Protein AF-A0A2V5R3P0-F1 (afdb_monomer_lite)

Sequence (197 aa):
VFMGMGEPLANLKNVLRAIRIINASWGLGIGARHITISTSGLAPQIRELANEPTQFRLALSLHGATDEVRSRIMPVNRKYPLKVLLEACDYYVAKKGRLTFEYILIAGVNDTDEQARELAKIARRLSAKINLIPYNTVEGLEWSRPTRARQEKFQSILRKHGVIATLRREKGHDIAAACGQLRLQTKLAEGKVGLSV

Structure (mmCIF, N/CA/C/O backbone):
data_AF-A0A2V5R3P0-F1
#
_entry.id   AF-A0A2V5R3P0-F1
#
loop_
_atom_site.group_PDB
_atom_site.id
_atom_site.type_symbol
_atom_site.label_atom_id
_atom_site.label_alt_id
_atom_site.label_comp_id
_atom_site.label_asym_id
_atom_site.label_entity_id
_atom_site.label_seq_id
_atom_site.pdbx_PDB_ins_code
_atom_site.Cartn_x
_atom_site.Cartn_y
_atom_site.Cartn_z
_atom_site.occupancy
_atom_site.B_iso_or_equiv
_atom_site.auth_seq_id
_atom_site.auth_comp_id
_atom_site.auth_asym_id
_atom_site.auth_atom_id
_atom_site.pdbx_PDB_model_num
ATOM 1 N N . VAL A 1 1 ? 14.350 -0.653 -1.149 1.00 84.88 1 VAL A N 1
ATOM 2 C CA . VAL A 1 1 ? 12.936 -0.193 -1.178 1.00 84.88 1 VAL A CA 1
ATOM 3 C C . VAL A 1 1 ? 12.924 1.319 -1.355 1.00 84.88 1 VAL A C 1
ATOM 5 O O . VAL A 1 1 ? 13.800 1.966 -0.800 1.00 84.88 1 VAL A O 1
ATOM 8 N N . PHE A 1 2 ? 11.990 1.883 -2.121 1.00 91.56 2 PHE A N 1
ATOM 9 C CA . PHE A 1 2 ? 11.843 3.337 -2.296 1.00 91.56 2 PHE A CA 1
ATOM 10 C C . PHE A 1 2 ? 10.764 3.850 -1.337 1.00 91.56 2 PHE A C 1
ATOM 12 O O . PHE A 1 2 ? 9.602 3.965 -1.713 1.00 91.56 2 PHE A O 1
ATOM 19 N N . MET A 1 3 ? 11.153 4.060 -0.076 1.00 86.06 3 MET A N 1
ATOM 20 C CA . MET A 1 3 ? 10.290 4.478 1.048 1.00 86.06 3 MET A CA 1
ATOM 21 C C . MET A 1 3 ? 10.925 5.618 1.873 1.00 86.06 3 MET A C 1
ATOM 23 O O . MET A 1 3 ? 10.613 5.788 3.049 1.00 86.06 3 MET A O 1
ATOM 27 N N . GLY A 1 4 ? 11.878 6.341 1.273 1.00 82.31 4 GLY A N 1
ATOM 28 C CA . GLY A 1 4 ? 12.524 7.508 1.877 1.00 82.31 4 GLY A CA 1
ATOM 29 C C . GLY A 1 4 ? 11.670 8.771 1.741 1.00 82.31 4 GLY A C 1
ATOM 30 O O . GLY A 1 4 ? 10.444 8.710 1.729 1.00 82.31 4 GLY A O 1
ATOM 31 N N . MET A 1 5 ? 12.320 9.926 1.616 1.00 83.19 5 MET A N 1
ATOM 32 C CA . MET A 1 5 ? 11.625 11.200 1.421 1.00 83.19 5 MET A CA 1
ATOM 33 C C . MET A 1 5 ? 11.048 11.333 0.005 1.00 83.19 5 MET A C 1
ATOM 35 O O . MET A 1 5 ? 11.684 10.959 -0.981 1.00 83.19 5 MET A O 1
ATOM 39 N N . GLY A 1 6 ? 9.865 11.945 -0.081 1.00 88.81 6 GLY A N 1
ATOM 40 C CA . GLY A 1 6 ? 9.191 12.262 -1.340 1.00 88.81 6 GLY A CA 1
ATOM 41 C C . GLY A 1 6 ? 8.240 11.173 -1.838 1.00 88.81 6 GLY A C 1
ATOM 42 O O . GLY A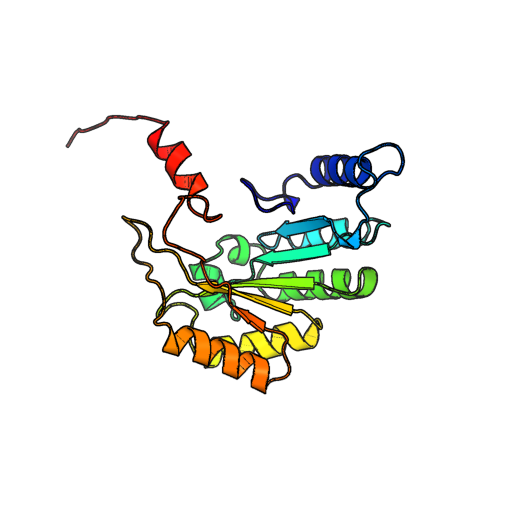 1 6 ? 8.118 10.099 -1.259 1.00 88.81 6 GLY A O 1
ATOM 43 N N . GLU A 1 7 ? 7.535 11.487 -2.924 1.00 95.38 7 GLU A N 1
ATOM 44 C CA . GLU A 1 7 ? 6.638 10.569 -3.629 1.00 95.38 7 GLU A CA 1
ATOM 45 C C . GLU A 1 7 ? 7.359 10.011 -4.868 1.00 95.38 7 GLU A C 1
ATOM 47 O O . GLU A 1 7 ? 7.522 10.750 -5.845 1.00 95.38 7 GLU A O 1
ATOM 52 N N . PRO A 1 8 ? 7.793 8.733 -4.872 1.00 96.31 8 PRO A N 1
ATOM 53 C CA . PRO A 1 8 ? 8.561 8.168 -5.980 1.00 96.31 8 PRO A CA 1
ATOM 54 C C . PRO A 1 8 ? 7.858 8.286 -7.334 1.00 96.31 8 PRO A C 1
ATOM 56 O O . PRO A 1 8 ? 8.505 8.593 -8.335 1.00 96.31 8 PRO A O 1
ATOM 59 N N . LEU A 1 9 ? 6.535 8.101 -7.384 1.00 96.94 9 LEU A N 1
ATOM 60 C CA . LEU A 1 9 ? 5.808 8.150 -8.652 1.00 96.94 9 LEU A CA 1
ATOM 61 C C . LEU A 1 9 ? 5.669 9.567 -9.214 1.00 96.94 9 LEU A C 1
ATOM 63 O O . LEU A 1 9 ? 5.540 9.719 -10.423 1.00 96.94 9 LEU A O 1
ATOM 67 N N . ALA A 1 10 ? 5.782 10.612 -8.393 1.00 96.25 10 ALA A N 1
ATOM 68 C CA . ALA A 1 10 ? 5.842 11.986 -8.894 1.00 96.25 10 ALA A CA 1
ATOM 69 C C . ALA A 1 10 ? 7.134 12.246 -9.693 1.00 96.25 10 ALA A C 1
ATOM 71 O O . ALA A 1 10 ? 7.190 13.177 -10.490 1.00 96.25 10 ALA A O 1
ATOM 72 N N . ASN A 1 11 ? 8.152 11.398 -9.512 1.00 96.62 11 ASN A N 1
ATOM 73 C CA . ASN A 1 11 ? 9.427 11.443 -10.218 1.00 96.62 11 ASN A CA 1
ATOM 74 C C . ASN A 1 11 ? 9.691 10.147 -11.013 1.00 96.62 11 ASN A C 1
ATOM 76 O O . ASN A 1 11 ? 10.823 9.655 -11.079 1.00 96.62 11 ASN A O 1
ATOM 80 N N . LEU A 1 12 ? 8.635 9.572 -11.605 1.00 96.12 12 LEU A N 1
ATOM 81 C CA . LEU A 1 12 ? 8.664 8.228 -12.186 1.00 96.12 12 LEU A CA 1
ATOM 82 C C . LEU A 1 12 ? 9.801 8.028 -13.197 1.00 96.12 12 LEU A C 1
ATOM 84 O O . LEU A 1 12 ? 10.505 7.028 -13.116 1.00 96.12 12 LEU A O 1
ATOM 88 N N . LYS A 1 13 ? 10.055 8.993 -14.089 1.00 96.56 13 LYS A N 1
ATOM 89 C CA . LYS A 1 13 ? 11.140 8.913 -15.085 1.00 96.56 13 LYS A CA 1
ATOM 90 C C . LYS A 1 13 ? 12.505 8.630 -14.447 1.00 96.56 13 LYS A C 1
ATOM 92 O O . LYS A 1 13 ? 13.227 7.733 -14.885 1.00 96.56 13 LYS A O 1
ATOM 97 N N . ASN A 1 14 ? 12.862 9.387 -13.411 1.00 97.31 14 ASN A N 1
ATOM 98 C CA . ASN A 1 14 ? 14.154 9.234 -12.746 1.00 97.31 14 ASN A CA 1
ATOM 99 C C . ASN A 1 14 ? 14.185 7.977 -11.869 1.00 97.31 14 ASN A C 1
ATOM 101 O O . ASN A 1 14 ? 15.206 7.292 -11.829 1.00 97.31 14 ASN A O 1
ATOM 105 N N . VAL A 1 15 ? 13.060 7.623 -11.239 1.00 96.81 15 VAL A N 1
ATOM 106 C CA . VAL A 1 15 ? 12.929 6.368 -10.486 1.00 96.81 15 VAL A CA 1
ATOM 107 C C . VAL A 1 15 ? 13.118 5.159 -11.401 1.00 96.81 15 VAL A C 1
ATOM 109 O O . VAL A 1 15 ? 13.925 4.295 -11.071 1.00 96.81 15 VAL A O 1
ATOM 112 N N . LEU A 1 16 ? 12.460 5.116 -12.566 1.00 96.25 16 LEU A N 1
ATOM 113 C CA . LEU A 1 16 ? 12.614 4.044 -13.557 1.00 96.25 16 LEU A CA 1
ATOM 114 C C . LEU A 1 16 ? 14.066 3.915 -14.017 1.00 96.25 16 LEU A C 1
ATOM 116 O O . LEU A 1 16 ? 14.603 2.809 -14.065 1.00 96.25 16 LEU A O 1
ATOM 120 N N . ARG A 1 17 ? 14.734 5.039 -14.303 1.00 96.88 17 ARG A N 1
ATOM 121 C CA . ARG A 1 17 ? 16.161 5.031 -14.646 1.00 96.88 17 ARG A CA 1
ATOM 122 C C . ARG A 1 17 ? 16.995 4.398 -13.529 1.00 96.88 17 ARG A C 1
ATOM 124 O O . ARG A 1 17 ? 17.785 3.502 -13.807 1.00 96.88 17 ARG A O 1
ATOM 131 N N . ALA A 1 18 ? 16.797 4.821 -12.282 1.00 96.69 18 ALA A N 1
ATOM 132 C CA . ALA A 1 18 ? 17.551 4.306 -11.143 1.00 96.69 18 ALA A CA 1
ATOM 133 C C . ALA A 1 18 ? 17.313 2.804 -10.915 1.00 96.69 18 ALA A C 1
ATOM 135 O O . ALA A 1 18 ? 18.270 2.042 -10.789 1.00 96.69 18 ALA A O 1
ATOM 136 N N . ILE A 1 19 ? 16.058 2.344 -10.909 1.00 95.88 19 ILE A N 1
ATOM 137 C CA . ILE A 1 19 ? 15.751 0.927 -10.650 1.00 95.88 19 ILE A CA 1
ATOM 138 C C . ILE A 1 19 ? 16.205 0.004 -11.777 1.00 95.88 19 ILE A C 1
ATOM 140 O O . ILE A 1 19 ? 16.572 -1.134 -11.497 1.00 95.88 19 ILE A O 1
ATOM 144 N N . ARG A 1 20 ? 16.228 0.479 -13.029 1.00 96.19 20 ARG A N 1
ATOM 145 C CA . ARG A 1 20 ? 16.793 -0.278 -14.154 1.00 96.19 20 ARG A CA 1
ATOM 146 C C . ARG A 1 20 ? 18.295 -0.484 -13.974 1.00 96.19 20 ARG A C 1
ATOM 148 O O . ARG A 1 20 ? 18.763 -1.595 -14.175 1.00 96.19 20 ARG A O 1
ATOM 155 N N . ILE A 1 21 ? 19.025 0.540 -13.526 1.00 97.25 21 ILE A N 1
ATOM 156 C CA . ILE A 1 21 ? 20.461 0.427 -13.215 1.00 97.25 21 ILE A CA 1
ATOM 157 C C . ILE A 1 21 ? 20.685 -0.535 -12.044 1.00 97.25 21 ILE A C 1
ATOM 159 O O . ILE A 1 21 ? 21.512 -1.434 -12.132 1.00 97.25 21 ILE A O 1
ATOM 163 N N . ILE A 1 22 ? 19.913 -0.400 -10.962 1.00 96.88 22 ILE A N 1
ATOM 164 C CA . ILE A 1 22 ? 20.010 -1.290 -9.794 1.00 96.88 22 ILE A CA 1
ATOM 165 C C . ILE A 1 22 ? 19.725 -2.754 -10.179 1.00 96.88 22 ILE A C 1
ATOM 167 O O . ILE A 1 22 ? 20.342 -3.668 -9.633 1.00 96.88 22 ILE A O 1
ATOM 171 N N . ASN A 1 23 ? 18.794 -2.980 -11.110 1.00 97.44 23 ASN A N 1
ATOM 172 C CA . ASN A 1 23 ? 18.414 -4.315 -11.559 1.00 97.44 23 ASN A CA 1
ATOM 173 C C . ASN A 1 23 ? 19.344 -4.917 -12.621 1.00 97.44 23 ASN A C 1
ATOM 175 O O . ASN A 1 23 ? 19.423 -6.141 -12.715 1.00 97.44 23 ASN A O 1
ATOM 179 N N . ALA A 1 24 ? 20.017 -4.092 -13.422 1.00 96.38 24 ALA A N 1
ATOM 180 C CA . ALA A 1 24 ? 20.851 -4.558 -14.519 1.00 96.38 24 ALA A CA 1
ATOM 181 C C . ALA A 1 24 ? 21.987 -5.468 -14.031 1.00 96.38 24 ALA A C 1
ATOM 183 O O . ALA A 1 24 ? 22.573 -5.236 -12.973 1.00 96.38 24 ALA A O 1
ATOM 184 N N . SER A 1 25 ? 22.339 -6.467 -14.845 1.00 95.56 25 SER A N 1
ATOM 185 C CA . SER A 1 25 ? 23.451 -7.388 -14.573 1.00 95.56 25 SER A CA 1
ATOM 186 C C . SER A 1 25 ? 24.803 -6.680 -14.474 1.00 95.56 25 SER A C 1
ATOM 188 O O . SER A 1 25 ? 25.654 -7.113 -13.709 1.00 95.56 25 SER A O 1
ATOM 190 N N . TRP A 1 26 ? 24.986 -5.581 -15.212 1.00 96.38 26 TRP A N 1
ATOM 191 C CA . TRP A 1 26 ? 26.175 -4.725 -15.133 1.00 96.38 26 TRP A CA 1
ATOM 192 C C . TRP A 1 26 ? 26.129 -3.718 -13.972 1.00 96.38 26 TRP A C 1
ATOM 194 O O . TRP A 1 26 ? 27.135 -3.082 -13.678 1.00 96.38 26 TRP A O 1
ATOM 204 N N . GLY A 1 27 ? 24.959 -3.527 -13.355 1.00 94.88 27 GLY A N 1
ATOM 205 C CA . GLY A 1 27 ? 24.763 -2.640 -12.213 1.00 94.88 27 GLY A CA 1
ATOM 206 C C . GLY A 1 27 ? 24.917 -3.391 -10.893 1.00 94.88 27 GLY A C 1
ATOM 207 O O . GLY A 1 27 ? 25.885 -4.112 -10.683 1.00 94.88 27 GLY A O 1
ATOM 208 N N . LEU A 1 28 ? 23.944 -3.243 -9.989 1.00 95.06 28 LEU A N 1
ATOM 209 C CA . LEU A 1 28 ? 23.961 -3.961 -8.704 1.00 95.06 28 LEU A CA 1
ATOM 210 C C . LEU A 1 28 ? 23.412 -5.393 -8.797 1.00 95.06 28 LEU A C 1
ATOM 212 O O . LEU A 1 28 ? 23.446 -6.119 -7.805 1.00 95.06 28 LEU A O 1
ATOM 216 N N . GLY A 1 29 ? 22.851 -5.794 -9.943 1.00 95.75 29 GLY A N 1
ATOM 217 C CA . GLY A 1 29 ? 22.319 -7.142 -10.155 1.00 95.75 29 GLY A CA 1
ATOM 218 C C . GLY A 1 29 ? 21.156 -7.526 -9.230 1.00 95.75 29 GLY A C 1
ATOM 219 O O . GLY A 1 29 ? 20.851 -8.709 -9.078 1.00 95.75 29 GLY A O 1
ATOM 220 N N . ILE A 1 30 ? 20.485 -6.561 -8.590 1.00 96.25 30 ILE A N 1
ATOM 221 C CA . ILE A 1 30 ? 19.405 -6.861 -7.646 1.00 96.25 30 ILE A CA 1
ATOM 222 C C . ILE A 1 30 ? 18.169 -7.297 -8.432 1.00 96.25 30 ILE A C 1
ATOM 224 O O . ILE A 1 30 ? 17.584 -6.524 -9.193 1.00 96.25 30 ILE A O 1
ATOM 228 N N . GLY A 1 31 ? 17.720 -8.533 -8.216 1.00 95.88 31 GLY A N 1
ATOM 229 C CA . GLY A 1 31 ? 16.532 -9.064 -8.881 1.00 95.88 31 GLY A CA 1
ATOM 230 C C . GLY A 1 31 ? 15.300 -8.174 -8.672 1.00 95.88 31 GLY A C 1
ATOM 231 O O . GLY A 1 31 ? 15.012 -7.746 -7.555 1.00 95.88 31 GLY A O 1
ATOM 232 N N . ALA A 1 32 ? 14.528 -7.932 -9.735 1.00 94.06 32 ALA A N 1
ATOM 233 C CA . ALA A 1 32 ? 13.396 -6.998 -9.746 1.00 94.06 32 ALA A CA 1
ATOM 234 C C . ALA A 1 32 ? 12.379 -7.220 -8.615 1.00 94.06 32 ALA A C 1
ATOM 236 O O . ALA A 1 32 ? 11.853 -6.271 -8.036 1.00 94.06 32 ALA A O 1
ATOM 237 N N . ARG A 1 33 ? 12.157 -8.484 -8.237 1.00 93.00 33 ARG A N 1
ATOM 238 C CA . ARG A 1 33 ? 11.251 -8.863 -7.147 1.00 93.00 33 ARG A CA 1
ATOM 239 C C . ARG A 1 33 ? 11.763 -8.443 -5.760 1.00 93.00 33 ARG A C 1
ATOM 241 O O . ARG A 1 33 ? 11.001 -8.516 -4.807 1.00 93.00 33 ARG A O 1
ATOM 248 N N . HIS A 1 34 ? 13.001 -7.982 -5.614 1.00 94.38 34 HIS A N 1
ATOM 249 C CA . HIS A 1 34 ? 13.537 -7.407 -4.372 1.00 94.38 34 HIS A CA 1
ATOM 250 C C . HIS A 1 34 ? 13.464 -5.873 -4.346 1.00 94.38 34 HIS A C 1
ATOM 252 O O . HIS A 1 34 ? 13.742 -5.253 -3.319 1.00 94.38 34 HIS A O 1
ATOM 258 N N . ILE A 1 35 ? 13.040 -5.251 -5.447 1.00 95.69 35 ILE A N 1
ATOM 259 C CA . ILE A 1 35 ? 12.912 -3.803 -5.573 1.00 95.69 35 ILE A CA 1
ATOM 260 C C . ILE A 1 35 ? 11.433 -3.439 -5.439 1.00 95.69 35 ILE A C 1
ATOM 262 O O . ILE A 1 35 ? 10.624 -3.699 -6.329 1.00 95.69 35 ILE A O 1
ATOM 266 N N . THR A 1 36 ? 11.087 -2.830 -4.306 1.00 96.12 36 THR A N 1
ATOM 267 C CA . THR A 1 36 ? 9.741 -2.304 -4.044 1.00 96.12 36 THR A CA 1
ATOM 268 C C . THR A 1 36 ? 9.729 -0.790 -4.176 1.00 96.12 36 THR A C 1
ATOM 270 O O . THR A 1 36 ? 10.516 -0.108 -3.511 1.00 96.12 36 THR A O 1
ATOM 273 N N . ILE A 1 37 ? 8.805 -0.285 -4.986 1.00 96.81 37 ILE A N 1
ATOM 274 C CA . ILE A 1 37 ? 8.477 1.133 -5.125 1.00 96.81 37 ILE A CA 1
ATOM 275 C C . ILE A 1 37 ? 7.264 1.409 -4.240 1.00 96.81 37 ILE A C 1
ATOM 277 O O . ILE A 1 37 ? 6.274 0.686 -4.339 1.00 96.81 37 ILE A O 1
ATOM 281 N N . SER A 1 38 ? 7.349 2.402 -3.355 1.00 96.19 38 SER A N 1
ATOM 282 C CA . SER A 1 38 ? 6.200 2.846 -2.560 1.00 96.19 38 SER A CA 1
ATOM 283 C C . SER A 1 38 ? 5.528 4.052 -3.204 1.00 96.19 38 SER A C 1
ATOM 285 O O . SER A 1 38 ? 6.199 4.849 -3.856 1.00 96.19 38 SER A O 1
ATOM 287 N N . THR A 1 39 ? 4.221 4.205 -3.014 1.00 97.75 39 THR A N 1
ATOM 288 C CA . THR A 1 39 ? 3.477 5.388 -3.459 1.00 97.75 39 THR A CA 1
ATOM 289 C C . THR A 1 39 ? 2.311 5.713 -2.537 1.00 97.75 39 THR A C 1
ATOM 291 O O . THR A 1 39 ? 1.678 4.826 -1.969 1.00 97.75 39 THR A O 1
ATOM 294 N N . SER A 1 40 ? 1.984 6.997 -2.443 1.00 96.25 40 SER A N 1
ATOM 295 C CA . SER A 1 40 ? 0.764 7.531 -1.836 1.00 96.25 40 SER A CA 1
ATOM 296 C C . SER A 1 40 ? -0.489 7.314 -2.688 1.00 96.25 40 SER A C 1
ATOM 298 O O . SER A 1 40 ? -1.591 7.505 -2.181 1.00 96.25 40 SER A O 1
ATOM 300 N N . GLY A 1 41 ? -0.359 6.892 -3.952 1.00 96.81 41 GLY A N 1
ATOM 301 C CA . GLY A 1 41 ? -1.496 6.528 -4.805 1.00 96.81 41 GLY A CA 1
ATOM 302 C C . GLY A 1 41 ? -1.710 7.444 -6.004 1.00 96.81 41 GLY A C 1
ATOM 303 O O . GLY A 1 41 ? -2.830 7.888 -6.254 1.00 96.81 41 GLY A O 1
ATOM 304 N N . LEU A 1 42 ? -0.648 7.734 -6.757 1.00 98.00 42 LEU A N 1
ATOM 305 C CA . LEU A 1 42 ? -0.733 8.496 -8.003 1.00 98.00 42 LEU A CA 1
ATOM 306 C C . LEU A 1 42 ? -1.250 7.584 -9.127 1.00 98.00 42 LEU A C 1
ATOM 308 O O . LEU A 1 42 ? -0.472 6.926 -9.814 1.00 98.00 42 LEU A O 1
ATOM 312 N N . ALA A 1 43 ? -2.577 7.509 -9.280 1.00 98.19 43 ALA A N 1
ATOM 313 C CA . ALA A 1 43 ? -3.237 6.515 -10.132 1.00 98.19 43 ALA A CA 1
ATOM 314 C C . ALA A 1 43 ? -2.739 6.480 -11.598 1.00 98.19 43 ALA A C 1
ATOM 316 O O . ALA A 1 43 ? -2.476 5.378 -12.088 1.00 98.19 43 ALA A O 1
ATOM 317 N N . PRO A 1 44 ? -2.529 7.615 -12.302 1.00 98.38 44 PRO A N 1
ATOM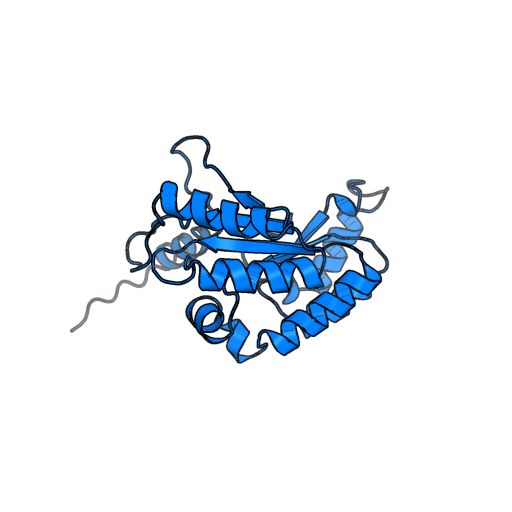 318 C CA . PRO A 1 44 ? -1.968 7.588 -13.657 1.00 98.38 44 PRO A CA 1
ATOM 319 C C . PRO A 1 44 ? -0.565 6.970 -13.698 1.00 98.38 44 PRO A C 1
ATOM 321 O O . PRO A 1 44 ? -0.282 6.112 -14.530 1.00 98.38 44 PRO A O 1
ATOM 324 N N . GLN A 1 45 ? 0.291 7.332 -12.743 1.00 98.31 45 GLN A N 1
ATOM 325 C CA . GLN A 1 45 ? 1.666 6.848 -12.666 1.00 98.31 45 GLN A CA 1
ATOM 326 C C . GLN A 1 45 ? 1.756 5.382 -12.224 1.00 98.31 45 GLN A C 1
ATOM 328 O O . GLN A 1 45 ? 2.687 4.686 -12.614 1.00 98.31 45 GLN A O 1
ATOM 333 N N . ILE A 1 46 ? 0.779 4.870 -11.466 1.00 98.50 46 ILE A N 1
ATOM 334 C CA . ILE A 1 46 ? 0.660 3.427 -11.198 1.00 98.50 46 ILE A CA 1
ATOM 335 C C . ILE A 1 46 ? 0.421 2.665 -12.508 1.00 98.50 46 ILE A C 1
ATOM 337 O O . ILE A 1 46 ? 1.047 1.629 -12.737 1.00 98.50 46 ILE A O 1
ATOM 341 N N . ARG A 1 47 ? -0.451 3.182 -13.387 1.00 98.31 47 ARG A N 1
ATOM 342 C CA . ARG A 1 47 ? -0.703 2.578 -14.706 1.00 98.31 47 ARG A CA 1
ATOM 343 C C . ARG A 1 47 ? 0.528 2.657 -15.603 1.00 98.31 47 ARG A C 1
ATOM 345 O O . ARG A 1 47 ? 0.849 1.679 -16.270 1.00 98.31 47 ARG A O 1
ATOM 352 N N . GLU A 1 48 ? 1.234 3.783 -15.585 1.00 97.81 48 GLU A N 1
ATOM 353 C CA . GLU A 1 48 ? 2.489 3.943 -16.322 1.00 97.81 48 GLU A CA 1
ATOM 354 C C . GLU A 1 48 ? 3.558 2.955 -15.832 1.00 97.81 48 GLU A C 1
ATOM 356 O O . GLU A 1 48 ? 4.132 2.223 -16.635 1.00 97.81 48 GLU A O 1
ATOM 361 N N . LEU A 1 49 ? 3.749 2.827 -14.515 1.00 97.19 49 LEU A N 1
ATOM 362 C CA . LEU A 1 49 ? 4.664 1.844 -13.930 1.00 97.19 49 LEU A CA 1
ATOM 363 C C . LEU A 1 49 ? 4.268 0.398 -14.275 1.00 97.19 49 LEU A C 1
ATOM 365 O O . LEU A 1 49 ? 5.139 -0.448 -14.462 1.00 97.19 49 LEU A O 1
ATOM 369 N N . ALA A 1 50 ? 2.973 0.091 -14.383 1.00 97.25 50 ALA A N 1
ATOM 370 C CA . ALA A 1 50 ? 2.511 -1.238 -14.791 1.00 97.25 50 ALA A CA 1
ATOM 371 C C . ALA A 1 50 ? 2.964 -1.621 -16.213 1.00 97.25 50 ALA A C 1
ATOM 373 O O . ALA A 1 50 ? 3.066 -2.812 -16.516 1.00 97.25 50 ALA A O 1
ATOM 374 N N . ASN A 1 51 ? 3.239 -0.631 -17.070 1.00 96.56 51 ASN A N 1
ATOM 375 C CA . ASN A 1 51 ? 3.723 -0.831 -18.437 1.00 96.56 51 ASN A CA 1
ATOM 376 C C . ASN A 1 51 ? 5.234 -1.061 -18.525 1.00 96.56 51 ASN A C 1
ATOM 378 O O . ASN A 1 51 ? 5.708 -1.507 -19.567 1.00 96.56 51 ASN A O 1
ATOM 382 N N . GLU A 1 52 ? 5.985 -0.804 -17.452 1.00 94.88 52 GLU A N 1
ATOM 383 C CA . GLU A 1 52 ? 7.401 -1.166 -17.386 1.00 94.88 52 GLU A CA 1
ATOM 384 C C . GLU A 1 52 ? 7.547 -2.672 -17.633 1.00 94.88 52 GLU A C 1
ATOM 386 O O . GLU A 1 52 ? 6.811 -3.412 -16.999 1.00 94.88 52 GLU A O 1
ATOM 391 N N . PRO A 1 53 ? 8.447 -3.195 -18.482 1.00 92.31 53 PRO A N 1
ATOM 392 C CA . PRO A 1 53 ? 8.532 -4.643 -18.727 1.00 92.31 53 PRO A CA 1
ATOM 393 C C . PRO A 1 53 ? 8.914 -5.444 -17.472 1.00 92.31 53 PRO A C 1
ATOM 395 O O . PRO A 1 53 ? 8.351 -6.502 -17.178 1.00 92.31 53 PRO A O 1
ATOM 398 N N . THR A 1 54 ? 9.812 -4.891 -16.663 1.00 93.12 54 THR A N 1
ATOM 399 C CA . THR A 1 54 ? 10.384 -5.542 -15.483 1.00 93.12 54 THR A CA 1
ATOM 400 C C . THR A 1 54 ? 9.362 -5.740 -14.355 1.00 93.12 54 THR A C 1
ATOM 402 O O . THR A 1 54 ? 8.472 -4.919 -14.128 1.00 93.12 54 THR A O 1
ATOM 405 N N . GLN A 1 55 ? 9.461 -6.853 -13.622 1.00 92.88 55 GLN A N 1
ATOM 406 C CA . GLN A 1 55 ? 8.538 -7.217 -12.534 1.00 92.88 55 GLN A CA 1
ATOM 407 C C . GLN A 1 55 ? 8.922 -6.580 -11.185 1.00 92.88 55 GLN A C 1
ATOM 409 O O . GLN A 1 55 ? 9.118 -7.282 -10.188 1.00 92.88 55 GLN A O 1
ATOM 414 N N . PHE A 1 56 ? 9.062 -5.252 -11.152 1.00 95.44 56 PHE A N 1
ATOM 415 C CA . PHE A 1 56 ? 9.235 -4.514 -9.895 1.00 95.44 56 PHE A CA 1
ATOM 416 C C . PHE A 1 56 ? 8.006 -4.685 -8.995 1.00 95.44 56 PHE A C 1
ATOM 418 O O . PHE A 1 56 ? 6.914 -4.939 -9.496 1.00 95.44 56 PHE A O 1
ATOM 425 N N . ARG A 1 57 ? 8.171 -4.565 -7.672 1.00 96.19 57 ARG A N 1
ATOM 426 C CA . ARG A 1 57 ? 7.061 -4.639 -6.705 1.00 96.19 57 ARG A CA 1
ATOM 427 C C . ARG A 1 57 ? 6.496 -3.252 -6.402 1.00 96.19 57 ARG A C 1
ATOM 429 O O . ARG A 1 57 ? 7.249 -2.282 -6.330 1.00 96.19 57 ARG A O 1
ATOM 436 N N . LEU A 1 58 ? 5.196 -3.187 -6.117 1.00 97.62 58 LEU A N 1
ATOM 437 C CA . LEU A 1 58 ? 4.508 -1.975 -5.668 1.00 97.62 58 LEU A CA 1
ATOM 438 C C . LEU A 1 58 ? 4.001 -2.137 -4.232 1.00 97.62 58 LEU A C 1
ATOM 440 O O . LEU A 1 58 ? 3.324 -3.116 -3.903 1.00 97.62 58 LEU A O 1
ATOM 444 N N . ALA A 1 59 ? 4.326 -1.156 -3.396 1.00 97.88 59 ALA A N 1
ATOM 445 C CA . ALA A 1 59 ? 3.698 -0.920 -2.107 1.00 97.88 59 ALA A CA 1
ATOM 446 C C . ALA A 1 59 ? 2.830 0.343 -2.201 1.00 97.88 59 ALA A C 1
ATOM 448 O O . ALA A 1 59 ? 3.287 1.378 -2.682 1.00 97.88 59 ALA A O 1
ATOM 449 N N . LEU A 1 60 ? 1.576 0.265 -1.765 1.00 98.31 60 LEU A N 1
ATOM 450 C CA . LEU A 1 60 ? 0.653 1.396 -1.763 1.00 98.31 60 LEU A CA 1
ATOM 451 C C . LEU A 1 60 ? 0.333 1.808 -0.328 1.00 98.31 60 LEU A C 1
ATOM 453 O O . LEU A 1 60 ? -0.247 1.026 0.426 1.00 98.31 60 LEU A O 1
ATOM 457 N N . SER A 1 61 ? 0.629 3.058 0.014 1.00 97.75 61 SER A N 1
ATOM 458 C CA . SER A 1 61 ? 0.164 3.706 1.240 1.00 97.75 61 SER A CA 1
ATOM 459 C C . SER A 1 61 ? -1.333 3.994 1.138 1.00 97.75 61 SER A C 1
ATOM 461 O O . SER A 1 61 ? -1.758 5.030 0.623 1.00 97.75 61 SER A O 1
ATOM 463 N N . LEU A 1 62 ? -2.143 3.035 1.590 1.00 98.00 62 LEU A N 1
ATOM 464 C CA . LEU A 1 62 ? -3.599 3.104 1.482 1.00 98.00 62 LEU A CA 1
ATOM 465 C C . LEU A 1 62 ? -4.197 3.921 2.631 1.00 98.00 62 LEU A C 1
ATOM 467 O O . LEU A 1 62 ? -4.883 4.908 2.386 1.00 98.00 62 LEU A O 1
ATOM 471 N N . HIS A 1 63 ? -3.889 3.512 3.866 1.00 97.75 63 HIS A N 1
ATOM 472 C CA . HIS A 1 63 ? -4.164 4.200 5.141 1.00 97.75 63 HIS A CA 1
ATOM 473 C C . HIS A 1 63 ? -5.636 4.531 5.468 1.00 97.75 63 HIS A C 1
ATOM 475 O O . HIS A 1 63 ? -5.921 4.979 6.572 1.00 97.75 63 HIS A O 1
ATOM 481 N N . GLY A 1 64 ? -6.581 4.253 4.576 1.00 97.38 64 GLY A N 1
ATOM 482 C CA . GLY A 1 64 ? -8.015 4.269 4.847 1.00 97.38 64 GLY A CA 1
ATOM 483 C C . GLY A 1 64 ? -8.735 3.374 3.847 1.00 97.38 64 GLY A C 1
ATOM 484 O O . GLY A 1 64 ? -8.403 3.384 2.661 1.00 97.38 64 GLY A O 1
ATOM 485 N N . ALA A 1 65 ? -9.679 2.570 4.330 1.00 97.88 65 ALA A N 1
ATOM 486 C CA . ALA A 1 65 ? -10.444 1.628 3.515 1.00 97.88 65 ALA A CA 1
ATOM 487 C C . ALA A 1 65 ? -11.730 2.231 2.928 1.00 97.88 65 ALA A C 1
ATOM 489 O O . ALA A 1 65 ? -12.380 1.590 2.107 1.00 97.88 65 ALA A O 1
ATOM 490 N N . THR A 1 66 ? -12.077 3.459 3.319 1.00 98.38 66 THR A N 1
ATOM 491 C CA . THR A 1 66 ? -13.145 4.261 2.707 1.00 98.38 66 THR A CA 1
ATOM 492 C C . THR A 1 66 ? -12.619 5.647 2.341 1.00 98.38 66 THR A C 1
ATOM 494 O O . THR A 1 66 ? -11.609 6.094 2.897 1.00 98.38 66 THR A O 1
ATOM 497 N N . ASP A 1 67 ? -13.269 6.327 1.394 1.00 98.25 67 ASP A N 1
ATOM 498 C CA . ASP A 1 67 ? -12.825 7.640 0.918 1.00 98.25 67 ASP A CA 1
ATOM 499 C C . ASP A 1 67 ? -12.854 8.698 2.033 1.00 98.25 67 ASP A C 1
ATOM 501 O O . ASP A 1 67 ? -11.976 9.562 2.089 1.00 98.25 67 ASP A O 1
ATOM 505 N N . GLU A 1 68 ? -13.796 8.599 2.973 1.00 97.44 68 GLU A N 1
ATOM 506 C CA . GLU A 1 68 ? -13.923 9.510 4.114 1.00 97.44 68 GLU A CA 1
ATOM 507 C C . GLU A 1 68 ? -12.706 9.394 5.035 1.00 97.44 68 GLU A C 1
ATOM 509 O O . GLU A 1 68 ? -12.041 10.388 5.335 1.00 97.44 68 GLU A O 1
ATOM 514 N N . VAL A 1 69 ? -12.359 8.170 5.447 1.00 97.75 69 VAL A N 1
ATOM 515 C CA . VAL A 1 69 ? -11.204 7.921 6.323 1.00 97.75 69 VAL A CA 1
ATOM 516 C C . VAL A 1 69 ? -9.903 8.215 5.588 1.00 97.75 69 VAL A C 1
ATOM 518 O O . VAL A 1 69 ? -9.009 8.863 6.136 1.00 97.75 69 VAL A O 1
ATOM 521 N N . ARG A 1 70 ? -9.798 7.799 4.323 1.00 97.94 70 ARG A N 1
ATOM 522 C CA . ARG A 1 70 ? -8.593 8.029 3.530 1.00 97.94 70 ARG A CA 1
ATOM 523 C C . ARG A 1 70 ? -8.340 9.517 3.313 1.00 97.94 70 ARG A C 1
ATOM 525 O O . ARG A 1 70 ? -7.198 9.940 3.437 1.00 97.94 70 ARG A O 1
ATOM 532 N N . SER A 1 71 ? -9.369 10.328 3.071 1.00 96.75 71 SER A N 1
ATOM 533 C CA . SER A 1 71 ? -9.221 11.781 2.881 1.00 96.75 71 SER A CA 1
ATOM 534 C C . SER A 1 71 ? -8.747 12.523 4.131 1.00 96.75 71 SER A C 1
ATOM 536 O O . SER A 1 71 ? -8.125 13.578 3.999 1.00 96.75 71 SER A O 1
ATOM 538 N N . ARG A 1 72 ? -9.003 11.981 5.331 1.00 94.94 72 ARG A N 1
ATOM 539 C CA . ARG A 1 72 ? -8.494 12.538 6.598 1.00 94.94 72 ARG A CA 1
ATOM 540 C C . ARG A 1 72 ? -6.980 12.366 6.748 1.00 94.94 72 ARG A C 1
ATOM 542 O O . ARG A 1 72 ? -6.347 13.181 7.406 1.00 94.94 72 ARG A O 1
ATOM 549 N N . ILE A 1 73 ? -6.409 11.319 6.147 1.00 94.50 73 ILE A N 1
ATOM 550 C CA . ILE A 1 73 ? -4.996 10.939 6.325 1.00 94.50 73 ILE A CA 1
ATOM 551 C C . ILE A 1 73 ? -4.161 11.263 5.078 1.00 94.50 73 ILE A C 1
ATOM 553 O O . ILE A 1 73 ? -3.016 11.694 5.178 1.00 94.50 73 ILE A O 1
ATOM 557 N N . MET A 1 74 ? -4.734 11.064 3.891 1.00 94.62 74 MET A N 1
ATOM 558 C CA . MET A 1 74 ? -4.060 11.104 2.595 1.00 94.62 74 MET A CA 1
ATOM 559 C C . MET A 1 74 ? -4.722 12.152 1.685 1.00 94.62 74 MET A C 1
ATOM 561 O O . MET A 1 74 ? -5.646 11.818 0.942 1.00 94.62 74 MET A O 1
ATOM 565 N N . PRO A 1 75 ? -4.234 13.410 1.655 1.00 92.62 75 PRO A N 1
ATOM 566 C CA . PRO A 1 75 ? -4.818 14.480 0.835 1.00 92.62 75 PRO A CA 1
ATOM 567 C C . PRO A 1 75 ? -4.926 14.146 -0.661 1.00 92.62 75 PRO A C 1
ATOM 569 O O . PRO A 1 75 ? -5.845 14.605 -1.337 1.00 92.62 75 PRO A O 1
ATOM 572 N N . VAL A 1 76 ? -4.028 13.292 -1.171 1.00 94.94 76 VAL A N 1
ATOM 573 C CA . VAL A 1 76 ? -4.051 12.778 -2.551 1.00 94.94 76 VAL A CA 1
ATOM 574 C C . VAL A 1 76 ? -5.367 12.073 -2.908 1.00 94.94 76 VAL A C 1
ATOM 576 O O . VAL A 1 76 ? -5.729 12.036 -4.081 1.00 94.94 76 VAL A O 1
ATOM 579 N N . ASN A 1 77 ? -6.129 11.586 -1.920 1.00 97.19 77 ASN A N 1
ATOM 580 C CA . ASN A 1 77 ? -7.444 10.981 -2.134 1.00 97.19 77 ASN A CA 1
ATOM 581 C C . ASN A 1 77 ? -8.451 11.925 -2.788 1.00 97.19 77 ASN A C 1
ATOM 583 O O . ASN A 1 77 ? -9.279 11.482 -3.571 1.00 97.19 77 ASN A O 1
ATOM 587 N N . ARG A 1 78 ? -8.343 13.236 -2.537 1.00 95.44 78 ARG A N 1
ATOM 588 C CA . ARG A 1 78 ? -9.218 14.232 -3.173 1.00 95.44 78 ARG A CA 1
ATOM 589 C C . ARG A 1 78 ? -9.036 14.268 -4.690 1.00 95.44 78 ARG A C 1
ATOM 591 O O . ARG A 1 78 ? -9.981 14.545 -5.415 1.00 95.44 78 ARG A O 1
ATOM 598 N N . LYS A 1 79 ? -7.815 13.995 -5.164 1.00 97.38 79 LYS A N 1
ATOM 599 C CA . LYS A 1 79 ? -7.483 13.944 -6.593 1.00 97.38 79 LYS A CA 1
ATOM 600 C C . LYS A 1 79 ? -7.707 12.552 -7.181 1.00 97.38 79 LYS A C 1
ATOM 602 O O . LYS A 1 79 ? -8.174 12.436 -8.308 1.00 97.38 79 LYS A O 1
ATOM 607 N N . TYR A 1 80 ? -7.367 11.509 -6.426 1.00 98.06 80 TYR A N 1
ATOM 608 C CA . TYR A 1 80 ? -7.528 10.112 -6.823 1.00 98.06 80 TYR A CA 1
ATOM 609 C C . TYR A 1 80 ? -8.286 9.345 -5.727 1.00 98.06 80 TYR A C 1
ATOM 611 O O . TYR A 1 80 ? -7.642 8.747 -4.853 1.00 98.06 80 TYR A O 1
ATOM 619 N N . PRO A 1 81 ? -9.635 9.379 -5.761 1.00 98.25 81 PRO A N 1
ATOM 620 C CA . PRO A 1 81 ? -10.482 8.628 -4.837 1.00 98.25 81 PRO A CA 1
ATOM 621 C C . PRO A 1 81 ? -10.241 7.123 -4.939 1.00 98.25 81 PRO A C 1
ATOM 623 O O . PRO A 1 81 ? -9.706 6.638 -5.946 1.00 98.25 81 PRO A O 1
ATOM 626 N N . LEU A 1 82 ? -10.679 6.366 -3.931 1.00 98.06 82 LEU A N 1
ATOM 627 C CA . LEU A 1 82 ? -10.428 4.927 -3.843 1.00 98.06 82 LEU A CA 1
ATOM 628 C C . LEU A 1 82 ? -10.836 4.179 -5.106 1.00 98.06 82 LEU A C 1
ATOM 630 O O . LEU A 1 82 ? -10.060 3.362 -5.583 1.00 98.06 82 LEU A O 1
ATOM 634 N N . LYS A 1 83 ? -11.997 4.482 -5.694 1.00 98.19 83 LYS A N 1
ATOM 635 C CA . LYS A 1 83 ? -12.427 3.834 -6.943 1.00 98.19 83 LYS A CA 1
ATOM 636 C C . LYS A 1 83 ? -11.362 3.949 -8.045 1.00 98.19 83 LYS A C 1
ATOM 638 O O . LYS A 1 83 ? -10.923 2.936 -8.583 1.00 98.19 83 LYS A O 1
ATOM 643 N N . VAL A 1 84 ? -10.897 5.169 -8.319 1.00 98.44 84 VAL A N 1
ATOM 644 C CA . VAL A 1 84 ? -9.895 5.461 -9.361 1.00 98.44 84 VAL A CA 1
ATOM 645 C C . VAL A 1 84 ? -8.551 4.808 -9.031 1.00 98.44 84 VAL A C 1
ATOM 647 O O . VAL A 1 84 ? -7.878 4.259 -9.906 1.00 98.44 84 VAL A O 1
ATOM 650 N N . LEU A 1 85 ? -8.158 4.852 -7.757 1.00 98.56 85 LEU A N 1
ATOM 651 C CA . LEU A 1 85 ? -6.927 4.239 -7.273 1.00 98.56 85 LEU A CA 1
ATOM 652 C C . LEU A 1 85 ? -6.952 2.713 -7.425 1.00 98.56 85 LEU A C 1
ATOM 654 O O . LEU A 1 85 ? -5.992 2.133 -7.931 1.00 98.56 85 LEU A O 1
ATOM 658 N N . LEU A 1 86 ? -8.048 2.064 -7.029 1.00 98.31 86 LEU A N 1
ATOM 659 C CA . LEU A 1 86 ? -8.194 0.613 -7.091 1.00 98.31 86 LEU A CA 1
ATOM 660 C C . LEU A 1 86 ? -8.248 0.105 -8.533 1.00 98.31 86 LEU A C 1
ATOM 662 O O . LEU A 1 86 ? -7.625 -0.909 -8.817 1.00 98.31 86 LEU A O 1
ATOM 666 N N . GLU A 1 87 ? -8.869 0.837 -9.461 1.00 98.50 87 GLU A N 1
ATOM 667 C CA . GLU A 1 87 ? -8.821 0.503 -10.893 1.00 98.50 87 GLU A CA 1
ATOM 668 C C . GLU A 1 87 ? -7.389 0.560 -11.463 1.00 98.50 87 GLU A C 1
ATOM 670 O O . GLU A 1 87 ? -7.020 -0.237 -12.330 1.00 98.50 87 GLU A O 1
ATOM 675 N N . ALA A 1 88 ? -6.552 1.488 -10.985 1.00 98.56 88 ALA A N 1
ATOM 676 C CA . ALA A 1 88 ? -5.135 1.520 -11.350 1.00 98.56 88 ALA A CA 1
ATOM 677 C C . ALA A 1 88 ? -4.357 0.352 -10.720 1.00 98.56 88 ALA A C 1
ATOM 679 O O . ALA A 1 88 ? -3.485 -0.231 -11.368 1.00 98.56 88 ALA A O 1
ATOM 680 N N . CYS A 1 89 ? -4.688 -0.025 -9.483 1.00 98.31 89 CYS A N 1
ATOM 681 C CA . CYS A 1 89 ? -4.119 -1.200 -8.829 1.00 98.31 89 CYS A CA 1
ATOM 682 C C . CYS A 1 89 ? -4.513 -2.506 -9.527 1.00 98.31 89 CYS A C 1
ATOM 684 O O . CYS A 1 89 ? -3.646 -3.360 -9.686 1.00 98.31 89 CYS A O 1
ATOM 686 N N . ASP A 1 90 ? -5.762 -2.652 -9.981 1.00 97.94 90 ASP A N 1
ATOM 687 C CA . ASP A 1 90 ? -6.208 -3.816 -10.758 1.00 97.94 90 ASP A CA 1
ATOM 688 C C . ASP A 1 90 ? -5.365 -3.948 -12.033 1.00 97.94 90 ASP A C 1
ATOM 690 O O . ASP A 1 90 ? -4.829 -5.017 -12.322 1.00 97.94 90 ASP A O 1
ATOM 694 N N . TYR A 1 91 ? -5.167 -2.836 -12.753 1.00 98.19 91 TYR A N 1
ATOM 695 C CA . TYR A 1 91 ? -4.326 -2.806 -13.952 1.00 98.19 91 TYR A CA 1
ATOM 696 C C . TYR A 1 91 ? -2.879 -3.221 -13.661 1.00 98.19 91 TYR A C 1
ATOM 698 O O . TYR A 1 91 ? -2.279 -4.001 -14.403 1.00 98.19 91 TYR A O 1
ATOM 706 N N . TYR A 1 92 ? -2.317 -2.728 -12.556 1.00 98.12 92 TYR A N 1
ATOM 707 C CA . TYR A 1 92 ? -0.978 -3.106 -12.123 1.00 98.12 92 TYR A CA 1
ATOM 708 C C . TYR A 1 92 ? -0.889 -4.596 -11.770 1.00 98.12 92 TYR A C 1
ATOM 710 O O . TYR A 1 92 ? 0.008 -5.291 -12.247 1.00 98.12 92 TYR A O 1
ATOM 718 N N . VAL A 1 93 ? -1.826 -5.108 -10.970 1.00 96.88 93 VAL A N 1
ATOM 719 C CA . VAL A 1 93 ? -1.876 -6.513 -10.542 1.00 96.88 93 VAL A CA 1
ATOM 720 C C . VAL A 1 93 ? -2.041 -7.449 -11.737 1.00 96.88 93 VAL A C 1
ATOM 722 O O . VAL A 1 93 ? -1.320 -8.441 -11.811 1.00 96.88 93 VAL A O 1
ATOM 725 N N . ALA A 1 94 ? -2.876 -7.105 -12.719 1.00 96.31 94 ALA A N 1
ATOM 726 C CA . ALA A 1 94 ? -3.039 -7.897 -13.939 1.00 96.31 94 ALA A CA 1
ATOM 727 C C . ALA A 1 94 ? -1.721 -8.074 -14.720 1.00 96.31 94 ALA A C 1
ATOM 729 O O . ALA A 1 94 ? -1.484 -9.128 -15.302 1.00 96.31 94 ALA A O 1
ATOM 730 N N . LYS A 1 95 ? -0.832 -7.069 -14.703 1.00 95.69 95 LYS A N 1
ATOM 731 C CA . LYS A 1 95 ? 0.461 -7.108 -15.412 1.00 95.69 95 LYS A CA 1
ATOM 732 C C . LYS A 1 95 ? 1.636 -7.608 -14.569 1.00 95.69 95 LYS A C 1
ATOM 734 O O . LYS A 1 95 ? 2.614 -8.121 -15.112 1.00 95.69 95 LYS A O 1
ATOM 739 N N . LYS A 1 96 ? 1.595 -7.400 -13.251 1.00 93.12 96 LYS A N 1
ATOM 740 C CA . LYS A 1 96 ? 2.747 -7.573 -12.340 1.00 93.12 96 LYS A CA 1
ATOM 741 C C . LYS A 1 96 ? 2.524 -8.609 -11.246 1.00 93.12 96 LYS A C 1
ATOM 743 O O . LYS A 1 96 ? 3.474 -9.028 -10.585 1.00 93.12 96 LYS A O 1
ATOM 748 N N . GLY A 1 97 ? 1.287 -9.048 -11.060 1.00 88.69 97 GLY A N 1
ATOM 749 C CA . GLY A 1 97 ? 0.896 -10.116 -10.154 1.00 88.69 97 GLY A CA 1
ATOM 750 C C . GLY A 1 97 ? 0.598 -9.655 -8.732 1.00 88.69 97 GLY A C 1
ATOM 751 O O . GLY A 1 97 ? -0.492 -9.910 -8.239 1.00 88.69 97 GLY A O 1
ATOM 752 N N . ARG A 1 98 ? 1.546 -9.031 -8.017 1.00 86.50 98 ARG A N 1
ATOM 753 C CA . ARG A 1 98 ? 1.372 -8.765 -6.572 1.00 86.50 98 ARG A CA 1
ATOM 754 C C . ARG A 1 98 ? 1.591 -7.311 -6.184 1.00 86.50 98 ARG A C 1
ATOM 756 O O . ARG A 1 98 ? 2.538 -6.672 -6.633 1.00 86.50 98 ARG A O 1
ATOM 763 N N . LEU A 1 99 ? 0.760 -6.864 -5.248 1.00 95.19 99 LEU A N 1
ATOM 764 C CA . LEU A 1 99 ? 0.831 -5.571 -4.580 1.00 95.19 99 LEU A CA 1
ATOM 765 C C . LEU A 1 99 ? 0.805 -5.768 -3.056 1.00 95.19 99 LEU A C 1
ATOM 767 O O . LEU A 1 99 ? 0.260 -6.754 -2.547 1.00 95.19 99 LEU A O 1
ATOM 771 N N . THR A 1 100 ? 1.403 -4.833 -2.326 1.00 98.19 100 THR A N 1
ATOM 772 C CA . THR A 1 100 ? 1.312 -4.756 -0.865 1.00 98.19 100 THR A CA 1
ATOM 773 C C . THR A 1 100 ? 0.645 -3.446 -0.468 1.00 98.19 100 THR A C 1
ATOM 775 O O . THR A 1 100 ? 0.995 -2.394 -0.992 1.00 98.19 100 THR A O 1
ATOM 778 N N . PHE A 1 101 ? -0.292 -3.492 0.472 1.00 98.56 101 PHE A N 1
ATOM 779 C CA . PHE A 1 101 ? -0.824 -2.302 1.119 1.00 98.56 101 PHE A CA 1
ATOM 780 C C . PHE A 1 101 ? -0.049 -1.997 2.391 1.00 98.56 101 PHE A C 1
ATOM 782 O O . PHE A 1 101 ? 0.080 -2.851 3.265 1.00 98.56 101 PHE A O 1
ATOM 789 N N . GLU A 1 102 ? 0.407 -0.760 2.508 1.00 98.19 102 GLU A N 1
ATOM 790 C CA . GLU A 1 102 ? 0.875 -0.182 3.758 1.00 98.19 102 GLU A CA 1
ATOM 791 C C . GLU A 1 102 ? -0.317 0.512 4.432 1.00 98.19 102 GLU A C 1
ATOM 793 O O . GLU A 1 102 ? -1.022 1.334 3.828 1.00 98.19 102 GLU A O 1
ATOM 798 N N . TYR A 1 103 ? -0.574 0.177 5.693 1.00 98.19 103 TYR A N 1
ATOM 799 C CA . TYR A 1 103 ? -1.704 0.701 6.453 1.00 98.19 103 TYR A CA 1
ATOM 800 C C . TYR A 1 103 ? -1.238 1.142 7.836 1.00 98.19 103 TYR A C 1
ATOM 802 O O . TYR A 1 103 ? -0.987 0.317 8.718 1.00 98.19 103 TYR A O 1
ATOM 810 N N . ILE A 1 104 ? -1.100 2.456 8.017 1.00 96.56 104 ILE A N 1
ATOM 811 C CA . ILE A 1 104 ? -0.818 3.022 9.330 1.00 96.56 104 ILE A CA 1
ATOM 812 C C . ILE A 1 104 ? -2.040 2.842 10.228 1.00 96.56 104 ILE A C 1
ATOM 814 O O . ILE A 1 104 ? -3.158 3.037 9.766 1.00 96.56 104 ILE A O 1
ATOM 818 N N . LEU A 1 105 ? -1.850 2.448 11.482 1.00 97.38 105 LEU A N 1
ATOM 819 C CA . LEU A 1 105 ? -2.933 2.296 12.451 1.00 97.38 105 LEU A CA 1
ATOM 820 C C . LEU A 1 105 ? -2.909 3.475 13.421 1.00 97.38 105 LEU A C 1
ATOM 822 O O . LEU A 1 105 ? -1.965 3.597 14.202 1.00 97.38 105 LEU A O 1
ATOM 826 N N . ILE A 1 106 ? -3.945 4.310 13.366 1.00 96.56 106 ILE A N 1
ATOM 827 C CA . ILE A 1 106 ? -4.120 5.514 14.185 1.00 96.56 106 ILE A CA 1
ATOM 828 C C . ILE A 1 106 ? -5.385 5.346 15.025 1.00 96.56 106 ILE A C 1
ATOM 830 O O . ILE A 1 106 ? -6.457 5.050 14.484 1.00 96.56 106 ILE A O 1
ATOM 834 N N . ALA A 1 107 ? -5.255 5.537 16.338 1.00 96.62 107 ALA A N 1
ATOM 835 C CA . ALA A 1 107 ? -6.324 5.241 17.283 1.00 96.62 107 ALA A CA 1
ATOM 836 C C . ALA A 1 107 ? -7.527 6.160 17.057 1.00 96.62 107 ALA A C 1
ATOM 838 O O . ALA A 1 107 ? -7.375 7.378 16.969 1.00 96.62 107 ALA A O 1
ATOM 839 N N . GLY A 1 108 ? -8.719 5.574 16.938 1.00 96.00 108 GLY A N 1
ATOM 840 C CA . GLY A 1 108 ? -9.971 6.311 16.757 1.00 96.00 108 GLY A CA 1
ATOM 841 C C . GLY A 1 108 ? -10.140 6.961 15.378 1.00 96.00 108 GLY A C 1
ATOM 842 O O . GLY A 1 108 ? -11.136 7.646 15.146 1.00 96.00 108 GLY A O 1
ATOM 843 N N . VAL A 1 109 ? -9.198 6.764 14.447 1.00 96.81 109 VAL A N 1
ATOM 844 C CA . VAL A 1 109 ? -9.262 7.359 13.101 1.00 96.81 109 VAL A CA 1
ATOM 845 C C . VAL A 1 109 ? -9.557 6.303 12.049 1.00 96.81 109 VAL A C 1
ATOM 847 O O . VAL A 1 109 ? -10.518 6.437 11.295 1.00 96.81 109 VAL A O 1
ATOM 850 N N . ASN A 1 110 ? -8.728 5.263 11.974 1.00 98.00 110 ASN A N 1
ATOM 851 C CA . ASN A 1 110 ? -8.796 4.265 10.905 1.00 98.00 110 ASN A CA 1
ATOM 852 C C . ASN A 1 110 ? -8.628 2.825 11.403 1.00 98.00 110 ASN A C 1
ATOM 854 O O . ASN A 1 110 ? -8.498 1.898 10.600 1.00 98.00 110 ASN A O 1
ATOM 858 N N . ASP A 1 111 ? -8.630 2.645 12.720 1.00 98.12 111 ASP A N 1
ATOM 859 C CA . ASP A 1 111 ? -8.460 1.375 13.391 1.00 98.12 111 ASP A CA 1
ATOM 860 C C . ASP A 1 111 ? -9.807 0.790 13.827 1.00 98.12 111 ASP A C 1
ATOM 862 O O . ASP A 1 111 ? -9.847 0.093 14.819 1.00 98.12 111 ASP A O 1
ATOM 866 N N . THR A 1 112 ? -10.935 1.023 13.152 1.00 98.50 112 THR A N 1
ATOM 867 C CA . THR A 1 112 ? -12.223 0.395 13.529 1.00 98.50 112 THR A CA 1
ATOM 868 C C . THR A 1 112 ? -12.365 -1.022 12.959 1.00 98.50 112 THR A C 1
ATOM 870 O O . THR A 1 112 ? -11.627 -1.422 12.056 1.00 98.50 112 THR A O 1
ATOM 873 N N . ASP A 1 113 ? -13.280 -1.830 13.507 1.00 98.69 113 ASP A N 1
ATOM 874 C CA . ASP A 1 113 ? -13.529 -3.184 12.985 1.00 98.69 113 ASP A CA 1
ATOM 875 C C . ASP A 1 113 ? -14.119 -3.117 11.565 1.00 98.69 113 ASP A C 1
ATOM 877 O O . ASP A 1 113 ? -13.803 -3.946 10.713 1.00 98.69 113 ASP A O 1
ATOM 881 N N . GLU A 1 114 ? -14.917 -2.088 11.286 1.00 98.56 114 GLU A N 1
ATOM 882 C CA . GLU A 1 114 ? -15.506 -1.780 9.984 1.00 98.56 114 GLU A CA 1
ATOM 883 C C . GLU A 1 114 ? -14.412 -1.487 8.954 1.00 98.56 114 GLU A C 1
ATOM 885 O O . GLU A 1 114 ? -14.396 -2.106 7.890 1.00 98.56 114 GLU A O 1
ATOM 890 N N . GLN A 1 115 ? -13.435 -0.636 9.298 1.00 98.62 115 GLN A N 1
ATOM 891 C CA . GLN A 1 115 ? -12.277 -0.378 8.437 1.00 98.62 115 GLN A CA 1
ATOM 892 C C . GLN A 1 115 ? -11.479 -1.658 8.168 1.00 98.62 115 GLN A C 1
ATOM 894 O O . GLN A 1 115 ? -11.071 -1.886 7.032 1.00 98.62 115 GLN A O 1
ATOM 899 N N . ALA A 1 116 ? -11.301 -2.535 9.163 1.00 98.69 116 ALA A N 1
ATOM 900 C CA . ALA A 1 116 ? -10.632 -3.820 8.952 1.00 98.69 116 ALA A CA 1
ATOM 901 C C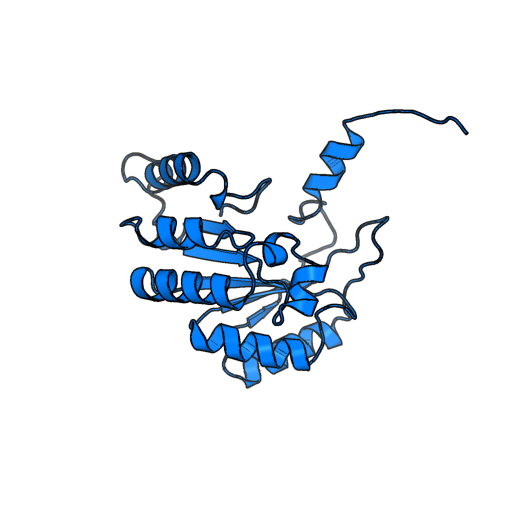 . ALA A 1 116 ? -11.397 -4.720 7.964 1.00 98.69 116 ALA A C 1
ATOM 903 O O . ALA A 1 116 ? -10.782 -5.348 7.101 1.00 98.69 116 ALA A O 1
ATOM 904 N N . ARG A 1 117 ? -12.734 -4.781 8.055 1.00 98.75 117 ARG A N 1
ATOM 905 C CA . ARG A 1 117 ? -13.565 -5.572 7.128 1.00 98.75 117 ARG A CA 1
ATOM 906 C C . ARG A 1 117 ? -13.514 -5.015 5.702 1.00 98.75 117 ARG A C 1
ATOM 908 O O . ARG A 1 117 ? -13.325 -5.793 4.768 1.00 98.75 117 ARG A O 1
ATOM 915 N N . GLU A 1 118 ? -13.631 -3.700 5.525 1.00 98.69 118 GLU A N 1
ATOM 916 C CA . GLU A 1 118 ? -13.527 -3.069 4.199 1.00 98.69 118 GLU A CA 1
ATOM 917 C C . GLU A 1 118 ? -12.125 -3.228 3.605 1.00 98.69 118 GLU A C 1
ATOM 919 O O . GLU A 1 118 ? -11.970 -3.632 2.449 1.00 98.69 118 GLU A O 1
ATOM 924 N N . LEU A 1 119 ? -11.084 -3.039 4.420 1.00 98.69 119 LEU A N 1
ATOM 925 C CA . LEU A 1 119 ? -9.704 -3.260 4.002 1.00 98.69 119 LEU A CA 1
ATOM 926 C C . LEU A 1 119 ? -9.483 -4.709 3.551 1.00 98.69 119 LEU A C 1
ATOM 928 O O . LEU A 1 119 ? -8.803 -4.947 2.551 1.00 98.69 119 LEU A O 1
ATOM 932 N N . ALA A 1 120 ? -10.081 -5.681 4.247 1.00 98.69 120 ALA A N 1
ATOM 933 C CA . ALA A 1 120 ? -9.999 -7.079 3.849 1.00 98.69 120 ALA A CA 1
ATOM 934 C C . ALA A 1 120 ? -10.644 -7.330 2.478 1.00 98.69 120 ALA A C 1
ATOM 936 O O . ALA A 1 120 ? -10.066 -8.045 1.657 1.00 98.69 120 ALA A O 1
ATOM 937 N N . LYS A 1 121 ? -11.807 -6.725 2.193 1.00 98.44 121 LYS A N 1
ATOM 938 C CA . LYS A 1 121 ? -12.463 -6.828 0.877 1.00 98.44 121 LYS A CA 1
ATOM 939 C C . LYS A 1 121 ? -11.561 -6.284 -0.233 1.00 98.44 121 LYS A C 1
ATOM 941 O O . LYS A 1 121 ? -11.346 -6.978 -1.229 1.00 98.44 121 LYS A O 1
ATOM 946 N N . ILE A 1 122 ? -10.987 -5.095 -0.028 1.00 98.31 122 ILE A N 1
ATOM 947 C CA . ILE A 1 122 ? -10.061 -4.456 -0.974 1.00 98.31 122 ILE A CA 1
ATOM 948 C C . ILE A 1 122 ? -8.827 -5.341 -1.209 1.00 98.31 122 ILE A C 1
ATOM 950 O O . ILE A 1 122 ? -8.452 -5.607 -2.351 1.00 98.31 122 ILE A O 1
ATOM 954 N N . ALA A 1 123 ? -8.210 -5.847 -0.138 1.00 98.00 123 ALA A N 1
ATOM 955 C CA . ALA A 1 123 ? -7.018 -6.684 -0.233 1.00 98.00 123 ALA A CA 1
ATOM 956 C C . ALA A 1 123 ? -7.270 -8.014 -0.942 1.00 98.00 123 ALA A C 1
ATOM 958 O O . ALA A 1 123 ? -6.448 -8.421 -1.763 1.00 98.00 123 ALA A O 1
ATOM 959 N N . ARG A 1 124 ? -8.410 -8.666 -0.696 1.00 97.25 124 ARG A N 1
ATOM 960 C CA . ARG A 1 124 ? -8.765 -9.902 -1.404 1.00 97.25 124 ARG A CA 1
ATOM 961 C C . ARG A 1 124 ? -8.963 -9.689 -2.896 1.00 97.25 124 ARG A C 1
ATOM 963 O O . ARG A 1 124 ? -8.438 -10.481 -3.670 1.00 97.25 124 ARG A O 1
ATOM 970 N N . ARG A 1 125 ? -9.669 -8.622 -3.292 1.00 95.25 125 ARG A N 1
ATOM 971 C CA . ARG A 1 125 ? -9.886 -8.282 -4.711 1.00 95.25 125 ARG A CA 1
ATOM 972 C C . ARG A 1 125 ? -8.566 -8.233 -5.483 1.00 95.25 125 ARG A C 1
ATOM 974 O O . ARG A 1 125 ? -8.491 -8.729 -6.596 1.00 95.25 125 ARG A O 1
ATOM 981 N N . LEU A 1 126 ? -7.525 -7.686 -4.859 1.00 96.44 126 LEU A N 1
ATOM 982 C CA . LEU A 1 126 ? -6.213 -7.478 -5.475 1.00 96.44 126 LEU A CA 1
ATOM 983 C C . LEU A 1 126 ? -5.180 -8.559 -5.122 1.00 96.44 126 LEU A C 1
ATOM 985 O O . LEU A 1 126 ? -4.006 -8.417 -5.465 1.00 96.44 126 LEU A O 1
ATOM 989 N N . SER A 1 127 ? -5.575 -9.616 -4.397 1.00 95.19 127 SER A N 1
ATOM 990 C CA . SER A 1 127 ? -4.652 -10.618 -3.831 1.00 95.19 127 SER A CA 1
ATOM 991 C C . SER A 1 127 ? -3.458 -9.994 -3.078 1.00 95.19 127 SER A C 1
ATOM 993 O O . SER A 1 127 ? -2.335 -10.522 -3.061 1.00 95.19 127 SER A O 1
ATOM 995 N N . ALA A 1 128 ? -3.699 -8.834 -2.464 1.00 97.38 128 ALA A N 1
ATOM 996 C CA . ALA A 1 128 ? -2.686 -8.002 -1.846 1.00 97.38 128 ALA A CA 1
ATOM 997 C C . ALA A 1 128 ? -2.360 -8.477 -0.428 1.00 97.38 128 ALA A C 1
ATOM 999 O O . ALA A 1 128 ? -3.213 -8.971 0.314 1.00 97.38 128 ALA A O 1
ATOM 1000 N N . LYS A 1 129 ? -1.099 -8.298 -0.033 1.00 97.69 129 LYS A N 1
ATOM 1001 C CA . LYS A 1 129 ? -0.696 -8.413 1.375 1.00 97.69 129 LYS A CA 1
ATOM 1002 C C . LYS A 1 129 ? -0.936 -7.083 2.078 1.00 97.69 129 LYS A C 1
ATOM 1004 O O . LYS A 1 129 ? -0.900 -6.042 1.429 1.00 97.69 129 LYS A O 1
ATOM 1009 N N . ILE A 1 130 ? -1.116 -7.113 3.392 1.00 98.56 130 ILE A N 1
ATOM 1010 C CA . ILE A 1 130 ? -1.211 -5.905 4.215 1.00 98.56 130 ILE A CA 1
ATOM 1011 C C . ILE A 1 130 ? -0.050 -5.876 5.205 1.00 98.56 130 ILE A C 1
ATOM 1013 O O . ILE A 1 130 ? 0.187 -6.841 5.934 1.00 98.56 130 ILE A O 1
ATOM 1017 N N . ASN A 1 131 ? 0.627 -4.739 5.259 1.00 98.12 131 ASN A N 1
ATOM 1018 C CA . ASN A 1 131 ? 1.576 -4.378 6.293 1.00 98.12 131 ASN A CA 1
ATOM 1019 C C . ASN A 1 131 ? 0.920 -3.332 7.201 1.00 98.12 131 ASN A C 1
ATOM 1021 O O . ASN A 1 131 ? 0.703 -2.186 6.805 1.00 98.12 131 ASN A O 1
ATOM 1025 N N . LEU A 1 132 ? 0.565 -3.749 8.415 1.00 98.19 132 LEU A N 1
ATOM 1026 C CA . LEU A 1 132 ? 0.052 -2.867 9.455 1.00 98.19 132 LEU A CA 1
ATOM 1027 C C . LEU A 1 132 ? 1.225 -2.201 10.169 1.00 98.19 132 LEU A C 1
ATOM 1029 O O . LEU A 1 132 ? 2.117 -2.886 10.679 1.00 98.19 132 LEU A O 1
ATOM 1033 N N . ILE A 1 133 ? 1.202 -0.875 10.236 1.00 95.44 133 ILE A N 1
ATOM 1034 C CA . ILE A 1 133 ? 2.236 -0.066 10.882 1.00 95.44 133 ILE A CA 1
ATOM 1035 C C . ILE A 1 133 ? 1.566 0.720 12.010 1.00 95.44 133 ILE A C 1
ATOM 1037 O O . ILE A 1 133 ? 0.840 1.668 11.727 1.00 95.44 133 ILE A O 1
ATOM 1041 N N . PRO A 1 134 ? 1.751 0.349 13.286 1.00 94.25 134 PRO A N 1
ATOM 1042 C CA . PRO A 1 134 ? 1.267 1.169 14.392 1.00 94.25 134 PRO A CA 1
ATOM 1043 C C . PRO A 1 134 ? 1.808 2.596 14.285 1.00 94.25 134 PRO A C 1
ATOM 1045 O O . PRO A 1 134 ? 2.991 2.777 14.003 1.00 94.25 134 PRO A O 1
ATOM 1048 N N . TYR A 1 135 ? 0.947 3.599 14.475 1.00 91.50 135 TYR A N 1
ATOM 1049 C CA . TYR A 1 135 ? 1.377 4.993 14.487 1.00 91.50 135 TYR A CA 1
ATOM 1050 C C . TYR A 1 135 ? 2.426 5.218 15.581 1.00 91.50 135 TYR A C 1
ATOM 1052 O O . TYR A 1 135 ? 2.284 4.727 16.703 1.00 91.50 135 TYR A O 1
ATOM 1060 N N . ASN A 1 136 ? 3.465 5.979 15.252 1.00 86.12 136 ASN A N 1
ATOM 1061 C CA . ASN A 1 136 ? 4.438 6.442 16.229 1.00 86.12 136 ASN A CA 1
ATOM 1062 C C . ASN A 1 136 ? 4.030 7.835 16.653 1.00 86.12 136 ASN A C 1
ATOM 1064 O O . ASN A 1 136 ? 3.939 8.718 15.805 1.00 86.12 136 ASN A O 1
ATOM 1068 N N . THR A 1 137 ? 3.753 8.005 17.944 1.00 78.94 137 THR A N 1
ATOM 1069 C CA . THR A 1 137 ? 3.364 9.299 18.493 1.00 78.94 137 THR A CA 1
ATOM 1070 C C . THR A 1 137 ? 4.449 10.321 18.183 1.00 78.94 137 THR A C 1
ATOM 1072 O O . THR A 1 137 ? 5.635 10.075 18.398 1.00 78.94 137 THR A O 1
ATOM 1075 N N . VAL A 1 138 ? 4.027 11.452 17.634 1.00 78.50 138 VAL A N 1
ATOM 1076 C CA . VAL A 1 138 ? 4.886 12.584 17.309 1.00 78.50 138 VAL A CA 1
ATOM 1077 C C . VAL A 1 138 ? 4.367 13.762 18.112 1.00 78.50 138 VAL A C 1
ATOM 1079 O O . VAL A 1 138 ? 3.168 14.043 18.070 1.00 78.50 138 VAL A O 1
ATOM 1082 N N . GLU A 1 139 ? 5.254 14.429 18.845 1.00 73.69 139 GLU A N 1
ATOM 1083 C CA . GLU A 1 139 ? 4.901 15.623 19.610 1.00 73.69 139 GLU A CA 1
ATOM 1084 C C . GLU A 1 139 ? 4.284 16.692 18.696 1.00 73.69 139 GLU A C 1
ATOM 1086 O O . GLU A 1 139 ? 4.766 16.945 17.590 1.00 73.69 139 GLU A O 1
ATOM 1091 N N . GLY A 1 140 ? 3.181 17.294 19.145 1.00 71.44 140 GLY A N 1
ATOM 1092 C CA . GLY A 1 140 ? 2.458 18.329 18.400 1.00 71.44 140 GLY A CA 1
ATOM 1093 C C . GLY A 1 140 ? 1.419 17.829 17.387 1.00 71.44 140 GLY A C 1
ATOM 1094 O O . GLY A 1 140 ? 0.783 18.656 16.739 1.00 71.44 140 GLY A O 1
ATOM 1095 N N . LEU A 1 141 ? 1.204 16.514 17.246 1.00 79.62 141 LEU A N 1
ATOM 1096 C CA . LEU A 1 141 ? 0.089 15.957 16.467 1.00 79.62 141 LEU A CA 1
ATOM 1097 C C . LEU A 1 141 ? -0.942 15.283 17.380 1.00 79.62 141 LEU A C 1
ATOM 1099 O O . LEU A 1 141 ? -0.586 14.541 18.288 1.00 79.62 141 LEU A O 1
ATOM 1103 N N . GLU A 1 142 ? -2.230 15.474 17.083 1.00 86.31 142 GLU A N 1
ATOM 1104 C CA . GLU A 1 142 ? -3.355 14.918 17.864 1.00 86.31 142 GLU A CA 1
ATOM 1105 C C . GLU A 1 142 ? -3.568 13.406 17.668 1.00 86.31 142 GLU A C 1
ATOM 1107 O O . GLU A 1 142 ? -4.475 12.800 18.240 1.00 86.31 142 GLU A O 1
ATOM 1112 N N . TRP A 1 143 ? -2.765 12.769 16.819 1.00 91.62 143 TRP A N 1
ATOM 1113 C CA . TRP A 1 143 ? -2.883 11.344 16.545 1.00 91.62 143 TRP A CA 1
ATOM 1114 C C . TRP A 1 143 ? -2.162 10.514 17.593 1.00 91.62 143 TRP A C 1
ATOM 1116 O O . TRP A 1 143 ? -1.060 10.835 18.032 1.00 91.62 143 TRP A O 1
ATOM 1126 N N . SER A 1 144 ? -2.776 9.391 17.950 1.00 92.06 144 SER A N 1
ATOM 1127 C CA . SER A 1 144 ? -2.248 8.479 18.954 1.00 92.06 144 SER A CA 1
ATOM 1128 C C . SER A 1 144 ? -2.122 7.060 18.413 1.00 92.06 144 SER A C 1
ATOM 1130 O O . SER A 1 144 ? -2.784 6.643 17.454 1.00 92.06 144 SER A O 1
ATOM 1132 N N . ARG A 1 145 ? -1.216 6.305 19.033 1.00 93.44 145 ARG A N 1
ATOM 1133 C CA . ARG A 1 145 ? -1.010 4.890 18.744 1.00 93.44 145 ARG A CA 1
ATOM 1134 C C . ARG A 1 145 ? -2.153 4.062 19.343 1.00 93.44 145 ARG A C 1
ATOM 1136 O O . ARG A 1 145 ? -2.401 4.178 20.543 1.00 93.44 145 ARG A O 1
ATOM 1143 N N . PRO A 1 146 ? -2.808 3.173 18.575 1.00 94.69 146 PRO A N 1
ATOM 1144 C CA . PRO A 1 146 ? -3.783 2.242 19.135 1.00 94.69 146 PRO A CA 1
ATOM 1145 C C . PRO A 1 146 ? -3.155 1.326 20.179 1.00 94.69 146 PRO A C 1
ATOM 1147 O O . PRO A 1 146 ? -1.979 0.965 20.075 1.00 94.69 146 PRO A O 1
ATOM 1150 N N . THR A 1 147 ? -3.951 0.853 21.136 1.00 95.88 147 THR A N 1
ATOM 1151 C CA . THR A 1 147 ? -3.487 -0.150 22.103 1.00 95.88 147 THR A CA 1
ATOM 1152 C C . THR A 1 147 ? -3.049 -1.434 21.395 1.00 95.88 147 THR A C 1
ATOM 1154 O O . THR A 1 147 ? -3.523 -1.770 20.306 1.00 95.88 147 THR A O 1
ATOM 1157 N N . ARG A 1 148 ? -2.153 -2.204 22.020 1.00 95.19 148 ARG A N 1
ATOM 1158 C CA . ARG A 1 148 ? -1.686 -3.480 21.456 1.00 95.19 148 ARG A CA 1
ATOM 1159 C C . ARG A 1 148 ? -2.843 -4.446 21.174 1.00 95.19 148 ARG A C 1
ATOM 1161 O O . ARG A 1 148 ? -2.906 -5.009 20.086 1.00 95.19 148 ARG A O 1
ATOM 1168 N N . ALA A 1 149 ? -3.786 -4.564 22.109 1.00 97.81 149 ALA A N 1
ATOM 1169 C CA . ALA A 1 149 ? -4.984 -5.383 21.935 1.00 97.81 149 ALA A CA 1
ATOM 1170 C C . ALA A 1 149 ? -5.807 -4.937 20.714 1.00 97.81 149 ALA A C 1
ATOM 1172 O O . ALA A 1 149 ? -6.285 -5.770 19.943 1.00 97.81 149 ALA A O 1
ATOM 1173 N N . ARG A 1 150 ? -5.925 -3.621 20.481 1.00 98.12 150 ARG A N 1
ATOM 1174 C CA . ARG A 1 150 ? -6.629 -3.088 19.314 1.00 98.12 150 ARG A CA 1
ATOM 1175 C C . ARG A 1 150 ? -5.928 -3.436 18.003 1.00 98.12 150 ARG A C 1
ATOM 1177 O O . ARG A 1 150 ? -6.607 -3.886 17.077 1.00 98.12 150 ARG A O 1
ATOM 1184 N N . GLN A 1 151 ? -4.600 -3.295 17.946 1.00 98.00 151 GLN A N 1
ATOM 1185 C CA . GLN A 1 151 ? -3.776 -3.674 16.789 1.00 98.00 151 GLN A CA 1
ATOM 1186 C C . GLN A 1 151 ? -3.909 -5.171 16.467 1.00 98.00 151 GLN A C 1
ATOM 1188 O O . GLN A 1 151 ? -4.151 -5.545 15.318 1.00 98.00 151 GLN A O 1
ATOM 1193 N N . GLU A 1 152 ? -3.795 -6.032 17.483 1.00 97.94 152 GLU A N 1
ATOM 1194 C CA . GLU A 1 152 ? -3.912 -7.489 17.345 1.00 97.94 152 GLU A CA 1
ATOM 1195 C C . GLU A 1 152 ? -5.328 -7.898 16.912 1.00 97.94 152 GLU A C 1
ATOM 1197 O O . GLU A 1 152 ? -5.484 -8.734 16.019 1.00 97.94 152 GLU A O 1
ATOM 1202 N N . LYS A 1 153 ? -6.370 -7.246 17.448 1.00 98.56 153 LYS A N 1
ATOM 1203 C CA . LYS A 1 153 ? -7.757 -7.448 17.007 1.00 98.56 153 LYS A CA 1
ATOM 1204 C C . LYS A 1 153 ? -7.957 -7.041 15.543 1.00 98.56 153 LYS A C 1
ATOM 1206 O O . LYS A 1 153 ? -8.559 -7.799 14.787 1.00 98.56 153 LYS A O 1
ATOM 1211 N N . PHE A 1 154 ? -7.430 -5.890 15.116 1.00 98.69 154 PHE A N 1
ATOM 1212 C CA . PHE A 1 154 ? -7.514 -5.438 13.719 1.00 98.69 154 PHE A CA 1
ATOM 1213 C C . PHE A 1 154 ? -6.836 -6.446 12.778 1.00 98.69 154 PHE A C 1
ATOM 1215 O O . PHE A 1 154 ? -7.425 -6.886 11.791 1.00 98.69 154 PHE A O 1
ATOM 1222 N N . GLN A 1 155 ? -5.627 -6.895 13.132 1.00 98.62 155 GLN A N 1
ATOM 1223 C CA . GLN A 1 155 ? -4.908 -7.934 12.394 1.00 98.62 155 GLN A CA 1
ATOM 1224 C C . GLN A 1 155 ? -5.687 -9.257 12.340 1.00 98.62 155 GLN A C 1
ATOM 1226 O O . GLN A 1 155 ? -5.735 -9.900 11.289 1.00 98.62 155 GLN A O 1
ATOM 1231 N N . SER A 1 156 ? -6.293 -9.669 13.455 1.00 98.56 156 SER A N 1
ATOM 1232 C CA . SER A 1 156 ? -7.093 -10.893 13.544 1.00 98.56 156 SER A CA 1
ATOM 1233 C C . SER A 1 156 ? -8.296 -10.853 12.599 1.00 98.56 156 SER A C 1
ATOM 1235 O O . SER A 1 156 ? -8.534 -11.818 11.875 1.00 98.56 156 SER A O 1
ATOM 1237 N N . ILE A 1 157 ? -8.994 -9.715 12.507 1.00 98.75 157 ILE A N 1
ATOM 1238 C CA . ILE A 1 157 ? -10.111 -9.536 11.567 1.00 98.75 157 ILE A CA 1
ATOM 1239 C C . ILE A 1 157 ? -9.642 -9.723 10.121 1.00 98.75 157 ILE A C 1
ATOM 1241 O O . ILE A 1 157 ? -10.275 -10.475 9.380 1.00 98.75 157 ILE A O 1
ATOM 1245 N N . LEU A 1 158 ? -8.520 -9.111 9.725 1.00 98.69 158 LEU A N 1
ATOM 1246 C CA . LEU A 1 158 ? -7.964 -9.279 8.375 1.00 98.69 158 LEU A CA 1
ATOM 1247 C C . LEU A 1 158 ? -7.647 -10.749 8.068 1.00 98.69 158 LEU A C 1
ATOM 1249 O O . LEU A 1 158 ? -8.026 -11.266 7.015 1.00 98.69 158 LEU A O 1
ATOM 1253 N N . ARG A 1 159 ? -6.999 -11.442 9.011 1.00 98.38 159 ARG A N 1
ATOM 1254 C CA . ARG A 1 159 ? -6.640 -12.861 8.871 1.00 98.38 159 ARG A CA 1
ATOM 1255 C C . ARG A 1 159 ? -7.865 -13.764 8.798 1.00 98.38 159 ARG A C 1
ATOM 1257 O O . ARG A 1 159 ? -7.903 -14.645 7.947 1.00 98.38 159 ARG A O 1
ATOM 1264 N N . LYS A 1 160 ? -8.888 -13.512 9.622 1.00 98.38 160 LYS A N 1
ATOM 1265 C CA . LYS A 1 160 ? -10.167 -14.242 9.594 1.00 98.38 160 LYS A CA 1
ATOM 1266 C C . LYS A 1 160 ? -10.866 -14.125 8.236 1.00 98.38 160 LYS A C 1
ATOM 1268 O O . LYS A 1 160 ? -11.570 -15.041 7.832 1.00 98.38 160 LYS A O 1
ATOM 1273 N N . HIS A 1 161 ? -10.640 -13.031 7.512 1.00 98.12 161 HIS A N 1
ATOM 1274 C CA . HIS A 1 161 ? -11.150 -12.840 6.155 1.00 98.12 161 HIS A CA 1
ATOM 1275 C C . HIS A 1 161 ? -10.208 -13.373 5.063 1.00 98.12 161 HIS A C 1
ATOM 1277 O O . HIS A 1 161 ? -10.461 -13.115 3.890 1.00 98.12 161 HIS A O 1
ATOM 1283 N N . GLY A 1 162 ? -9.150 -14.115 5.408 1.00 97.44 162 GLY A N 1
ATOM 1284 C CA . GLY A 1 162 ? -8.236 -14.749 4.452 1.00 97.44 162 GLY A CA 1
ATOM 1285 C C . GLY A 1 162 ? -7.123 -13.841 3.925 1.00 97.44 162 GLY A C 1
ATOM 1286 O O . GLY A 1 162 ? -6.493 -14.169 2.922 1.00 97.44 162 GLY A O 1
ATOM 1287 N N . VAL A 1 163 ? -6.862 -12.696 4.566 1.00 98.25 163 VAL A N 1
ATOM 1288 C CA . VAL A 1 163 ? -5.823 -11.756 4.123 1.00 98.25 163 VAL A CA 1
ATOM 1289 C C . VAL A 1 163 ? -4.514 -11.973 4.878 1.00 98.25 163 VAL A C 1
ATOM 1291 O O . VAL A 1 163 ? -4.476 -12.048 6.108 1.00 98.25 163 VAL A O 1
ATOM 1294 N N . ILE A 1 164 ? -3.404 -12.013 4.135 1.00 98.00 164 ILE A N 1
ATOM 1295 C CA . ILE A 1 164 ? -2.057 -12.050 4.712 1.00 98.00 164 ILE A CA 1
ATOM 1296 C C . ILE A 1 164 ? -1.742 -10.666 5.288 1.00 98.00 164 ILE A C 1
ATOM 1298 O O . ILE A 1 164 ? -1.365 -9.752 4.554 1.00 98.00 164 ILE A O 1
ATOM 1302 N N . ALA A 1 165 ? -1.880 -10.535 6.607 1.00 97.94 165 ALA A N 1
ATOM 1303 C CA . ALA A 1 165 ? -1.590 -9.311 7.343 1.00 97.94 165 ALA A CA 1
ATOM 1304 C C . ALA A 1 165 ? -0.392 -9.488 8.288 1.00 97.94 165 ALA A C 1
ATOM 1306 O O . ALA A 1 165 ? -0.409 -10.329 9.202 1.00 97.94 165 ALA A O 1
ATOM 1307 N N . THR A 1 166 ? 0.634 -8.658 8.103 1.00 97.50 166 THR A N 1
ATOM 1308 C CA . THR A 1 166 ? 1.764 -8.519 9.028 1.00 97.50 166 THR A CA 1
ATOM 1309 C C . THR A 1 166 ? 1.557 -7.291 9.908 1.00 97.50 166 THR A C 1
ATOM 1311 O O . THR A 1 166 ? 0.945 -6.318 9.482 1.00 97.50 166 THR A O 1
ATOM 1314 N N . LEU A 1 167 ? 2.016 -7.354 11.156 1.00 96.19 167 LEU A N 1
ATOM 1315 C CA . LEU A 1 167 ? 2.008 -6.222 12.079 1.00 96.19 167 LEU A CA 1
ATOM 1316 C C . LEU A 1 167 ? 3.462 -5.887 12.373 1.00 96.19 167 LEU A C 1
ATOM 1318 O O . LEU A 1 167 ? 4.187 -6.735 12.903 1.00 96.19 167 LEU A O 1
ATOM 1322 N N . ARG A 1 168 ? 3.894 -4.683 11.996 1.00 91.81 168 ARG A N 1
ATOM 1323 C CA . ARG A 1 168 ? 5.251 -4.214 12.256 1.00 91.81 168 ARG A CA 1
ATOM 1324 C C . ARG A 1 168 ? 5.416 -4.040 13.762 1.00 91.81 168 ARG A C 1
ATOM 1326 O O . ARG A 1 168 ? 4.871 -3.117 14.356 1.00 91.81 168 ARG A O 1
ATOM 1333 N N . ARG A 1 169 ? 6.156 -4.961 14.376 1.00 83.06 169 ARG A N 1
ATOM 1334 C CA . ARG A 1 169 ? 6.602 -4.842 15.763 1.00 83.06 169 ARG A CA 1
ATOM 1335 C C . ARG A 1 169 ? 7.918 -4.083 15.764 1.00 83.06 169 ARG A C 1
ATOM 1337 O O . ARG A 1 169 ? 8.840 -4.451 15.038 1.00 83.06 169 ARG A O 1
ATOM 1344 N N . GLU A 1 170 ? 7.992 -3.029 16.554 1.00 68.56 170 GLU A N 1
ATOM 1345 C CA . GLU A 1 170 ? 9.253 -2.341 16.797 1.00 68.56 170 GLU A CA 1
ATOM 1346 C C . GLU A 1 170 ? 10.101 -3.215 17.717 1.00 68.56 170 GLU A C 1
ATOM 1348 O O . GLU A 1 170 ? 9.616 -3.737 18.722 1.00 68.56 170 GLU A O 1
ATOM 1353 N N . LYS A 1 171 ? 11.353 -3.439 17.325 1.00 47.41 171 LYS A N 1
ATOM 1354 C CA . LYS A 1 171 ? 12.352 -4.059 18.188 1.00 47.41 171 LYS A CA 1
ATOM 1355 C C . LYS A 1 171 ? 13.076 -2.920 18.895 1.00 47.41 171 LYS A C 1
ATOM 1357 O O . LYS A 1 171 ? 13.828 -2.226 18.229 1.00 47.41 171 LYS A O 1
ATOM 1362 N N . GLY A 1 172 ? 12.836 -2.767 20.196 1.00 46.94 172 GLY A N 1
ATOM 1363 C CA . GLY A 1 172 ? 13.532 -1.798 21.046 1.00 46.94 172 GLY A CA 1
ATOM 1364 C C . GLY A 1 172 ? 13.112 -0.351 20.790 1.00 46.94 172 GLY A C 1
ATOM 1365 O O . GLY A 1 172 ? 12.951 0.078 19.651 1.00 46.94 172 GLY A O 1
ATOM 1366 N N . HIS A 1 173 ? 12.902 0.402 21.868 1.00 39.91 173 HIS A N 1
ATOM 1367 C CA . HIS A 1 173 ? 13.070 1.849 21.814 1.00 39.91 173 HIS A CA 1
ATOM 1368 C C . HIS A 1 173 ? 14.507 2.092 21.377 1.00 39.91 173 HIS A C 1
ATOM 1370 O O . HIS A 1 173 ? 15.395 1.778 22.152 1.00 39.91 173 HIS A O 1
ATOM 1376 N N . ASP A 1 174 ? 14.723 2.517 20.138 1.00 39.78 174 ASP A N 1
ATOM 1377 C CA . ASP A 1 174 ? 15.800 3.432 19.790 1.00 39.78 174 ASP A CA 1
ATOM 1378 C C . ASP A 1 174 ? 15.757 3.763 18.297 1.00 39.78 174 ASP A C 1
ATOM 1380 O O . ASP A 1 174 ? 15.530 2.918 17.429 1.00 39.78 174 ASP A O 1
ATOM 1384 N N . ILE A 1 175 ? 16.060 5.032 18.040 1.00 41.69 175 ILE A N 1
ATOM 1385 C CA . ILE A 1 175 ? 16.299 5.680 16.752 1.00 41.69 175 ILE A CA 1
ATOM 1386 C C . ILE A 1 175 ? 15.033 6.170 16.036 1.00 41.69 175 ILE A C 1
ATOM 1388 O O . ILE A 1 175 ? 14.234 5.423 15.468 1.00 41.69 175 ILE A O 1
ATOM 1392 N N . ALA A 1 176 ? 14.944 7.501 16.003 1.00 44.19 176 ALA A N 1
ATOM 1393 C CA . ALA A 1 176 ? 14.057 8.366 15.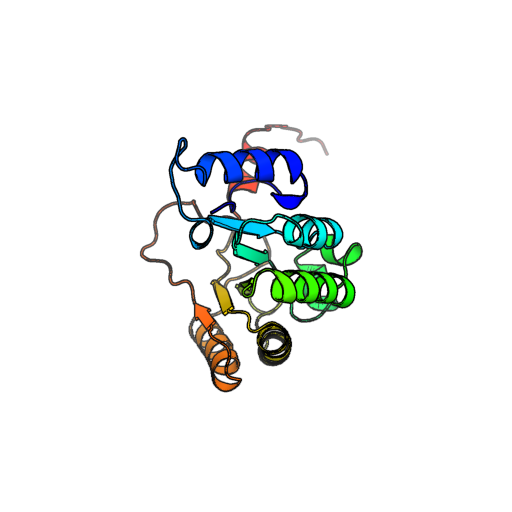233 1.00 44.19 176 ALA A CA 1
ATOM 1394 C C . ALA A 1 176 ? 14.189 8.185 13.698 1.00 44.19 176 ALA A C 1
ATOM 1396 O O . ALA A 1 176 ? 14.462 9.124 12.954 1.00 44.19 176 ALA A O 1
ATOM 1397 N N . ALA A 1 177 ? 14.026 6.953 13.215 1.00 43.03 177 ALA A N 1
ATOM 1398 C CA . ALA A 1 177 ? 14.117 6.552 11.811 1.00 43.03 177 ALA A CA 1
ATOM 1399 C C . ALA A 1 177 ? 12.791 5.962 11.290 1.00 43.03 177 ALA A C 1
ATOM 1401 O O . ALA A 1 177 ? 12.755 5.246 10.284 1.00 43.03 177 ALA A O 1
ATOM 1402 N N . ALA A 1 178 ? 11.670 6.239 11.964 1.00 44.66 178 ALA A N 1
ATOM 1403 C CA . ALA A 1 178 ? 10.358 5.881 11.443 1.00 44.66 178 ALA A CA 1
ATOM 1404 C C . ALA A 1 178 ? 10.022 6.782 10.240 1.00 44.66 178 ALA A C 1
ATOM 1406 O O . ALA A 1 178 ? 10.107 8.004 10.336 1.00 44.66 178 ALA A O 1
ATOM 1407 N N . CYS A 1 179 ? 9.611 6.181 9.114 1.00 49.94 179 CYS A N 1
ATOM 1408 C CA . CYS A 1 179 ? 9.396 6.814 7.797 1.00 49.94 179 CYS A CA 1
ATOM 1409 C C . CYS A 1 179 ? 8.598 8.140 7.775 1.00 49.94 179 CYS A C 1
ATOM 1411 O O . CYS A 1 179 ? 8.662 8.849 6.776 1.00 49.94 179 CYS A O 1
ATOM 1413 N N . GLY A 1 180 ? 7.850 8.489 8.828 1.00 46.94 180 GLY A N 1
ATOM 1414 C CA . GLY A 1 180 ? 7.102 9.750 8.933 1.00 46.94 180 GLY A CA 1
ATOM 1415 C C . GLY A 1 180 ? 7.846 10.919 9.601 1.00 46.94 180 GLY A C 1
ATOM 1416 O O . GLY A 1 180 ? 7.422 12.061 9.445 1.00 46.94 180 GLY A O 1
ATOM 1417 N N . GLN A 1 181 ? 8.948 10.674 10.319 1.00 43.62 181 GLN A N 1
ATOM 1418 C CA . GLN A 1 181 ? 9.636 11.694 11.134 1.00 43.62 181 GLN A CA 1
ATOM 1419 C C . GLN A 1 181 ? 10.595 12.592 10.334 1.00 43.62 181 GLN A C 1
ATOM 1421 O O . GLN A 1 181 ? 10.905 13.704 10.757 1.00 43.62 181 GLN A O 1
ATOM 1426 N N . LEU A 1 182 ? 10.997 12.173 9.129 1.00 45.22 182 LEU A N 1
ATOM 1427 C CA . LEU A 1 182 ? 11.925 12.927 8.273 1.00 45.22 182 LEU A CA 1
ATOM 1428 C C . LEU A 1 182 ? 11.360 14.268 7.774 1.00 45.22 182 LEU A C 1
ATOM 1430 O O . LEU A 1 182 ? 12.114 15.116 7.312 1.00 45.22 182 LEU A O 1
ATOM 1434 N N . ARG A 1 183 ? 10.041 14.489 7.879 1.00 41.09 183 ARG A N 1
ATOM 1435 C CA . ARG A 1 183 ? 9.404 15.755 7.482 1.00 41.09 183 ARG A CA 1
ATOM 1436 C C . ARG A 1 183 ? 9.525 16.857 8.542 1.00 41.09 183 ARG A C 1
ATOM 1438 O O . ARG A 1 183 ? 9.412 18.029 8.194 1.00 41.09 183 ARG A O 1
ATOM 1445 N N . LEU A 1 184 ? 9.739 16.500 9.813 1.00 39.28 184 LEU A N 1
ATOM 1446 C CA . LEU A 1 184 ? 9.866 17.471 10.909 1.00 39.28 184 LEU A CA 1
ATOM 1447 C C . LEU A 1 184 ? 11.281 18.038 11.028 1.00 39.28 184 LEU A C 1
ATOM 1449 O O . LEU A 1 184 ? 11.425 19.228 11.293 1.00 39.28 184 LEU A O 1
ATOM 1453 N N . GLN A 1 185 ? 12.314 17.242 10.738 1.00 35.91 185 GLN A N 1
ATOM 1454 C CA . GLN A 1 185 ? 13.696 17.735 10.757 1.00 35.91 185 GLN A CA 1
ATOM 1455 C C . GLN A 1 185 ? 13.940 18.838 9.717 1.00 35.91 185 GLN A C 1
ATOM 1457 O O . GLN A 1 185 ? 14.670 19.781 9.997 1.00 35.91 185 GLN A O 1
ATOM 1462 N N . THR A 1 186 ? 13.279 18.790 8.554 1.00 37.75 186 THR A N 1
ATOM 1463 C CA . THR A 1 186 ? 13.427 19.842 7.534 1.00 37.75 186 THR A CA 1
ATOM 1464 C C . THR A 1 186 ? 12.803 21.170 7.973 1.00 37.75 186 THR A C 1
ATOM 1466 O O . THR A 1 186 ? 13.387 22.217 7.730 1.00 37.75 186 THR A O 1
ATOM 1469 N N . LYS A 1 187 ? 11.663 21.148 8.683 1.00 34.78 187 LYS A N 1
ATOM 1470 C CA . LYS A 1 187 ? 11.028 22.381 9.188 1.00 34.78 187 LYS A CA 1
ATOM 1471 C C . LYS A 1 187 ? 11.762 23.003 10.375 1.00 34.78 187 LYS A C 1
ATOM 1473 O O . LYS A 1 187 ? 11.729 24.215 10.524 1.00 34.78 187 LYS A O 1
ATOM 1478 N N . LEU A 1 188 ? 12.421 22.195 11.205 1.00 35.50 188 LEU A N 1
ATOM 1479 C CA . LEU A 1 188 ? 13.235 22.697 12.319 1.00 35.50 188 LEU A CA 1
ATOM 1480 C C . LEU A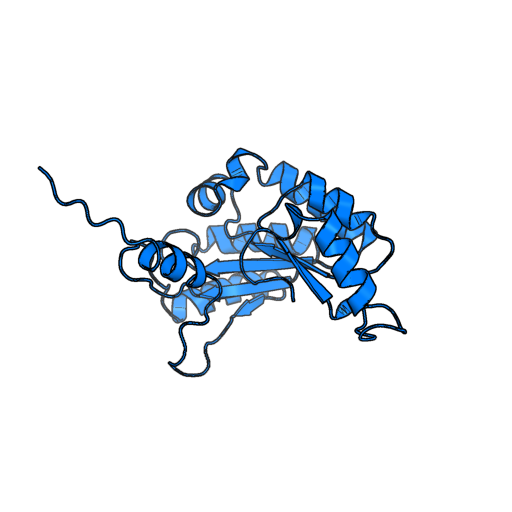 1 188 ? 14.590 23.255 11.849 1.00 35.50 188 LEU A C 1
ATOM 1482 O O . LEU A 1 188 ? 15.143 24.129 12.507 1.00 35.50 188 LEU A O 1
ATOM 1486 N N . ALA A 1 189 ? 15.100 22.794 10.702 1.00 38.62 189 ALA A N 1
ATOM 1487 C CA . ALA A 1 189 ? 16.303 23.343 10.073 1.00 38.62 189 ALA A CA 1
ATOM 1488 C C . ALA A 1 189 ? 16.052 24.686 9.353 1.00 38.62 189 ALA A C 1
ATOM 1490 O O . ALA A 1 189 ? 16.975 25.481 9.194 1.00 38.62 189 ALA A O 1
ATOM 1491 N N . GLU A 1 190 ? 14.809 24.974 8.956 1.00 34.56 190 GLU A N 1
ATOM 1492 C CA . GLU A 1 190 ? 14.396 26.249 8.353 1.00 34.56 190 GLU A CA 1
ATOM 1493 C C . GLU A 1 190 ? 13.912 27.235 9.425 1.00 34.56 190 GLU A C 1
ATOM 1495 O O . GLU A 1 190 ? 12.751 27.645 9.460 1.00 34.56 190 GLU A O 1
ATOM 1500 N N . GLY A 1 191 ? 14.821 27.616 10.325 1.00 37.69 191 GLY A N 1
ATOM 1501 C CA . GLY A 1 191 ? 14.581 28.645 11.329 1.00 37.69 191 GLY A CA 1
ATOM 1502 C C . GLY A 1 191 ? 14.044 29.942 10.715 1.00 37.69 191 GLY A C 1
ATOM 1503 O O . GLY A 1 191 ? 14.793 30.742 10.159 1.00 37.69 191 GLY A O 1
ATOM 1504 N N . LYS A 1 192 ? 12.743 30.189 10.883 1.00 29.98 192 LYS A N 1
ATOM 1505 C CA . LYS A 1 192 ? 12.174 31.537 10.907 1.00 29.98 192 LYS A CA 1
ATOM 1506 C C . LYS A 1 192 ? 11.588 31.789 12.285 1.00 29.98 192 LYS A C 1
ATOM 1508 O O . LYS A 1 192 ? 10.431 31.498 12.569 1.00 29.98 192 LYS A O 1
ATOM 1513 N N . VAL A 1 193 ? 12.459 32.332 13.131 1.00 35.88 193 VAL A N 1
ATOM 1514 C CA . VAL A 1 193 ? 12.094 33.188 14.257 1.00 35.88 193 VAL A CA 1
ATOM 1515 C C . VAL A 1 193 ? 11.202 34.308 13.722 1.00 35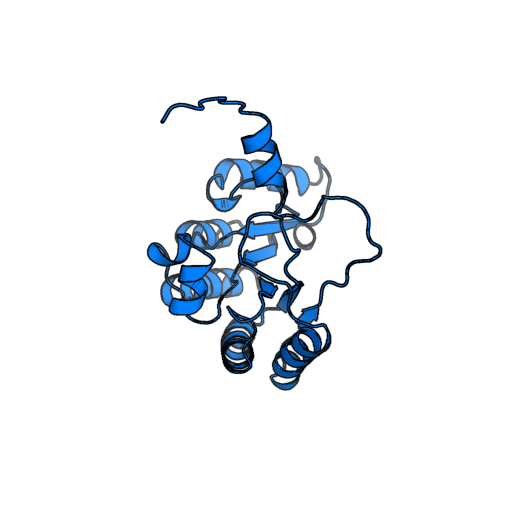.88 193 VAL A C 1
ATOM 1517 O O . VAL A 1 193 ? 11.537 34.955 12.731 1.00 35.88 193 VAL A O 1
ATOM 1520 N N . GLY A 1 194 ? 10.066 34.512 14.377 1.00 26.53 194 GLY A N 1
ATOM 1521 C CA . GLY A 1 194 ? 9.109 35.556 14.042 1.00 26.53 194 GLY A CA 1
ATOM 1522 C C . GLY A 1 194 ? 7.995 35.639 15.076 1.00 26.53 194 GLY A C 1
ATOM 1523 O O . GLY A 1 194 ? 6.830 35.481 14.739 1.00 26.53 194 GLY A O 1
ATOM 1524 N N . LEU A 1 195 ? 8.371 35.845 16.342 1.00 31.06 195 LEU A N 1
ATOM 1525 C CA . LEU A 1 195 ? 7.505 36.479 17.337 1.00 31.06 195 LEU A CA 1
ATOM 1526 C C . LEU A 1 195 ? 7.111 37.861 16.806 1.00 31.06 195 LEU A C 1
ATOM 1528 O O . LEU A 1 195 ? 8.010 38.671 16.594 1.00 31.06 195 LEU A O 1
ATOM 1532 N N . SER A 1 196 ? 5.820 38.134 16.614 1.00 25.33 196 SER A N 1
ATOM 1533 C CA . SER A 1 196 ? 5.212 39.474 16.706 1.00 25.33 196 SER A CA 1
ATOM 1534 C C . SER A 1 196 ? 3.683 39.360 16.656 1.00 25.33 196 SER A C 1
ATOM 1536 O O . SER A 1 196 ? 3.147 39.076 15.591 1.00 25.33 196 SER A O 1
ATOM 1538 N N . VAL A 1 197 ? 3.071 39.616 17.821 1.00 34.78 197 VAL A N 1
ATOM 1539 C CA . VAL A 1 197 ? 1.687 40.057 18.123 1.00 34.78 197 VAL A CA 1
ATOM 1540 C C . VAL A 1 197 ? 0.520 39.256 17.543 1.00 34.78 197 VAL A C 1
ATOM 1542 O O . VAL A 1 197 ? 0.222 39.382 16.338 1.00 34.78 197 VAL A O 1
#

pLDDT: mean 87.66, std 20.1, range [25.33, 98.75]

Radius of gyration: 17.93 Å; chains: 1; bounding box: 42×55×41 Å

Foldseek 3Di:
DALADDFCLVVVVVSVVVVCQCCDPVHVVDAQCVAEHEGQQPLVSLLVVLPPLGQHAYEYAQQFLALVLSCVPRVCCVVQPPVSRLVSLQNSCVRRPEYEYEYEDWPPRQLDLVRLLSVLVSCVVSVYAYEYEFDDDDPPDPTDGDDPVSQVVSQVSSVVSVHHYDYDDDDDPDDPPDSPSVVVVVVVVPDDDDDDD

Secondary structure (DSSP, 8-state):
-B-SSS-GGGGHHHHHHHHHHHHSTTTT---GGG-EEEES--HHHHHHHHTSSS--EEEEE---SSHHHHHHH-GGGGTS-HHHHHHHHHHHHHHH--EEEEEEE-TTTT-SHHHHHHHHHHHHHTT-EEEEEEPPP-TT-S--PPPHHHHHHHHHHHHHTT--EEE----SS--S--TTTHHHHHHHHS-------